Protein AF-A0A357IVS3-F1 (afdb_monomer_lite)

Structure (mmCIF, N/CA/C/O backbone):
data_AF-A0A357IVS3-F1
#
_entry.id   AF-A0A357IVS3-F1
#
loop_
_atom_site.group_PDB
_atom_site.id
_atom_site.type_symbol
_atom_site.label_atom_id
_atom_site.label_alt_id
_atom_site.label_comp_id
_atom_site.label_asym_id
_atom_site.label_entity_id
_atom_site.label_seq_id
_atom_site.pdbx_PDB_ins_code
_atom_site.Cartn_x
_atom_site.Cartn_y
_atom_site.Cartn_z
_atom_site.occupancy
_atom_site.B_iso_or_equiv
_atom_site.auth_seq_id
_atom_site.auth_comp_id
_atom_site.auth_asym_id
_atom_site.auth_atom_id
_atom_site.pdbx_PDB_model_num
ATOM 1 N N . MET A 1 1 ? -6.638 -15.278 7.863 1.00 89.88 1 MET A N 1
ATOM 2 C CA . MET A 1 1 ? -6.113 -13.916 7.650 1.00 89.88 1 MET A CA 1
ATOM 3 C C . MET A 1 1 ? -6.975 -12.909 8.399 1.00 89.88 1 MET A C 1
ATOM 5 O O . MET A 1 1 ? -8.193 -13.006 8.285 1.00 89.88 1 MET A O 1
ATOM 9 N N . ARG A 1 2 ? -6.379 -11.971 9.146 1.00 89.75 2 ARG A N 1
ATOM 10 C CA . ARG A 1 2 ? -7.099 -10.833 9.742 1.00 89.75 2 ARG A CA 1
ATOM 11 C C . ARG A 1 2 ? -7.641 -9.939 8.633 1.00 89.75 2 ARG A C 1
ATOM 13 O O . ARG A 1 2 ? -6.937 -9.693 7.650 1.00 89.75 2 ARG A O 1
ATOM 20 N N . SER A 1 3 ? -8.888 -9.494 8.772 1.00 90.12 3 SER A N 1
ATOM 21 C CA . SER A 1 3 ? -9.546 -8.723 7.722 1.00 90.12 3 SER A CA 1
ATOM 22 C C . SER A 1 3 ? -9.206 -7.241 7.865 1.00 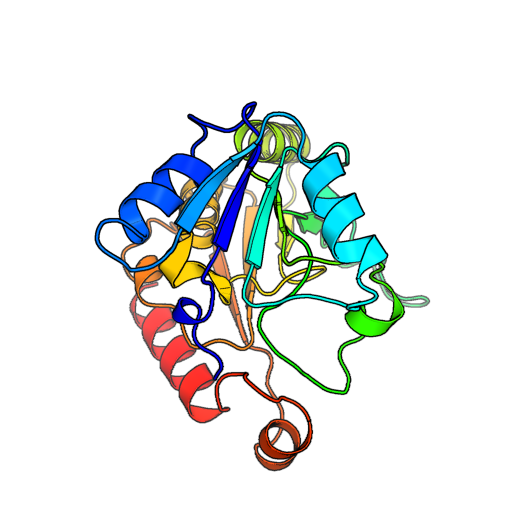90.12 3 SER A C 1
ATOM 24 O O . SER A 1 3 ? -9.177 -6.722 8.979 1.00 90.12 3 SER A O 1
ATOM 26 N N . PRO A 1 4 ? -9.011 -6.503 6.763 1.00 88.69 4 PRO A N 1
ATOM 27 C CA . PRO A 1 4 ? -8.959 -5.041 6.807 1.00 88.69 4 PRO A CA 1
ATOM 28 C C . PRO A 1 4 ? -10.242 -4.417 7.370 1.00 88.69 4 PRO A C 1
ATOM 30 O O . PRO A 1 4 ? -10.199 -3.297 7.869 1.00 88.69 4 PRO A O 1
ATOM 33 N N . ASP A 1 5 ? -11.355 -5.157 7.356 1.00 86.62 5 ASP A N 1
ATOM 34 C CA . ASP A 1 5 ? -12.627 -4.764 7.978 1.00 86.62 5 ASP A CA 1
ATOM 35 C C . ASP A 1 5 ? -12.571 -4.738 9.518 1.00 86.62 5 ASP A C 1
ATOM 37 O O . ASP A 1 5 ? -13.492 -4.239 10.169 1.00 86.62 5 ASP A O 1
ATOM 41 N N . ASP A 1 6 ? -11.499 -5.268 10.117 1.00 90.38 6 ASP A N 1
ATOM 42 C CA . ASP A 1 6 ? -11.254 -5.160 11.556 1.00 90.38 6 ASP A CA 1
ATOM 43 C C . ASP A 1 6 ? -10.836 -3.738 11.962 1.00 90.38 6 ASP A C 1
ATOM 45 O O . ASP A 1 6 ? -10.918 -3.393 13.141 1.00 90.38 6 ASP A O 1
ATOM 49 N N . VAL A 1 7 ? -10.455 -2.885 11.000 1.00 94.31 7 VAL A N 1
ATOM 50 C CA . VAL A 1 7 ? -10.230 -1.455 11.234 1.00 94.31 7 VAL A CA 1
ATOM 51 C C . VAL A 1 7 ? -11.566 -0.772 11.536 1.00 94.31 7 VAL A C 1
ATOM 53 O O . VAL A 1 7 ? -12.456 -0.699 10.693 1.00 94.31 7 VAL A O 1
ATOM 56 N N . ARG A 1 8 ? -11.703 -0.242 12.752 1.00 94.88 8 ARG A N 1
ATOM 57 C CA . ARG A 1 8 ? -12.893 0.458 13.261 1.00 94.88 8 ARG A CA 1
ATOM 58 C C . ARG A 1 8 ? -12.760 1.971 13.213 1.00 94.88 8 ARG A C 1
ATOM 60 O O . ARG A 1 8 ? -13.771 2.661 13.078 1.00 94.88 8 ARG A O 1
ATOM 67 N N . HIS A 1 9 ? -11.533 2.478 13.286 1.00 96.12 9 HIS A N 1
ATOM 68 C CA . HIS A 1 9 ? -11.258 3.907 13.336 1.00 96.12 9 HIS A CA 1
ATOM 69 C C . HIS A 1 9 ? -10.199 4.298 12.306 1.00 96.12 9 HIS A C 1
ATOM 71 O O . HIS A 1 9 ? -9.136 3.687 12.215 1.00 96.12 9 HIS A O 1
ATOM 77 N N . VAL A 1 10 ? -10.478 5.344 11.531 1.00 97.81 10 VAL A N 1
ATOM 78 C CA . VAL A 1 10 ? -9.510 5.965 10.626 1.00 97.81 10 VAL A CA 1
ATOM 79 C C . VAL A 1 10 ? -9.379 7.436 10.981 1.00 97.81 10 VAL A C 1
ATOM 81 O O . VAL A 1 10 ? -10.319 8.210 10.818 1.00 97.81 10 VAL A O 1
ATOM 84 N N . TYR A 1 11 ? -8.193 7.827 11.424 1.00 98.19 11 TYR A N 1
ATOM 85 C CA . TYR A 1 11 ? -7.829 9.213 11.679 1.00 98.19 11 TYR A CA 1
ATOM 86 C C . TYR A 1 11 ? -7.147 9.794 10.444 1.00 98.19 11 TYR A C 1
ATOM 88 O O . TYR A 1 11 ? -6.199 9.207 9.925 1.00 98.19 11 TYR A O 1
ATOM 96 N N . ILE A 1 12 ? -7.592 10.957 9.978 1.00 98.50 12 ILE A N 1
ATOM 97 C CA . ILE A 1 12 ? -7.005 11.662 8.835 1.00 98.50 12 ILE A CA 1
ATOM 98 C C . ILE A 1 12 ? -6.563 13.045 9.296 1.00 98.50 12 ILE A C 1
ATOM 100 O O . ILE A 1 12 ? -7.381 13.843 9.744 1.00 98.50 12 ILE A O 1
ATOM 104 N N . ASP A 1 13 ? -5.274 13.354 9.176 1.00 98.38 13 ASP A N 1
ATOM 105 C CA . ASP A 1 13 ? -4.783 14.705 9.431 1.00 98.38 13 ASP A CA 1
ATOM 106 C C . ASP A 1 13 ? -5.460 15.707 8.486 1.00 98.38 13 ASP A C 1
ATOM 108 O O . ASP A 1 13 ? -5.540 15.484 7.274 1.00 98.38 13 ASP A O 1
ATOM 112 N N . LYS A 1 14 ? -5.919 16.840 9.025 1.00 98.12 14 LYS A N 1
ATOM 113 C CA . LYS A 1 14 ? -6.644 17.860 8.258 1.00 98.12 14 LYS A CA 1
ATOM 114 C C . LYS A 1 14 ? -5.909 18.347 7.012 1.00 98.12 14 LYS A C 1
ATOM 116 O O . LYS A 1 14 ? -6.563 18.735 6.048 1.00 98.12 14 LYS A O 1
ATOM 121 N N . SER A 1 15 ? -4.572 18.336 7.009 1.00 97.81 15 SER A N 1
ATOM 122 C CA . SER A 1 15 ? -3.778 18.776 5.855 1.00 97.81 15 SER A CA 1
ATOM 123 C C . SER A 1 15 ? -3.948 17.865 4.638 1.00 97.81 15 SER A C 1
ATOM 125 O O . SER A 1 15 ? -3.688 18.288 3.516 1.00 97.81 15 SER A O 1
ATOM 127 N N . LEU A 1 16 ? -4.431 16.642 4.854 1.00 97.88 16 LEU A N 1
ATOM 128 C CA . LEU A 1 16 ? -4.655 15.620 3.839 1.00 97.88 16 LEU A CA 1
ATOM 129 C C . LEU A 1 16 ? -6.139 15.378 3.567 1.00 97.88 16 LEU A C 1
ATOM 131 O O . LEU A 1 16 ? -6.470 14.429 2.857 1.00 97.88 16 LEU A O 1
ATOM 135 N N . ASN A 1 17 ? -7.037 16.204 4.122 1.00 95.38 17 ASN A N 1
ATOM 136 C CA . ASN A 1 17 ? -8.477 15.956 4.083 1.00 95.38 17 ASN A CA 1
ATOM 137 C C . ASN A 1 17 ? -8.991 15.690 2.665 1.00 95.38 17 ASN A C 1
ATOM 139 O O . ASN A 1 17 ? -9.799 14.784 2.490 1.00 95.38 17 ASN A O 1
ATOM 143 N N . ASP A 1 18 ? -8.488 16.425 1.677 1.00 95.88 18 ASP A N 1
ATOM 144 C CA . ASP A 1 18 ? -8.913 16.326 0.278 1.00 95.88 18 ASP A CA 1
ATOM 145 C C . ASP A 1 18 ? -7.896 15.577 -0.606 1.00 95.88 18 ASP A C 1
ATOM 147 O O . ASP A 1 18 ? -8.019 15.580 -1.831 1.00 95.88 18 ASP A O 1
ATOM 151 N N . GLY A 1 19 ? -6.886 14.942 -0.002 1.00 96.81 19 GLY A N 1
ATOM 152 C CA . GLY A 1 19 ? -5.834 14.211 -0.710 1.00 96.81 19 GLY A CA 1
ATOM 153 C C . GLY A 1 19 ? -6.326 12.911 -1.352 1.00 96.81 19 GLY A C 1
ATOM 154 O O . GLY A 1 19 ? -7.347 12.340 -0.954 1.00 96.81 19 GLY A O 1
ATOM 155 N N . LEU A 1 20 ? -5.566 12.407 -2.330 1.00 97.31 20 LEU A N 1
ATOM 156 C CA . LEU A 1 20 ? -5.905 11.196 -3.093 1.00 97.31 20 LEU A CA 1
ATOM 157 C C . LEU A 1 20 ? -6.223 9.994 -2.192 1.00 97.31 20 LEU A C 1
ATOM 159 O O . LEU A 1 20 ? -7.256 9.342 -2.363 1.00 97.31 20 LEU A O 1
ATOM 163 N N . LEU A 1 21 ? -5.368 9.733 -1.199 1.00 98.19 21 LEU A N 1
ATOM 164 C CA . LEU A 1 21 ? -5.547 8.607 -0.283 1.00 98.19 21 LEU A CA 1
ATOM 165 C C . LEU A 1 21 ? -6.799 8.767 0.590 1.00 98.19 21 LEU A C 1
ATOM 167 O O . LEU A 1 21 ? -7.577 7.827 0.725 1.00 98.19 21 LEU A O 1
ATOM 171 N N . ALA A 1 22 ? -7.024 9.961 1.144 1.00 98.00 22 ALA A N 1
ATOM 172 C CA . ALA A 1 22 ? -8.181 10.238 1.992 1.00 98.00 22 ALA A CA 1
ATOM 173 C C . ALA A 1 22 ? -9.501 10.062 1.224 1.00 98.00 22 ALA A C 1
ATOM 175 O O . ALA A 1 22 ? -10.452 9.471 1.739 1.00 98.00 22 ALA A O 1
ATOM 176 N N . ASN A 1 23 ? -9.554 10.516 -0.030 1.00 98.00 23 ASN A N 1
ATOM 177 C CA . ASN A 1 23 ? -10.725 10.342 -0.888 1.00 98.00 23 ASN A CA 1
ATOM 178 C C . ASN A 1 23 ? -10.973 8.869 -1.237 1.00 98.00 23 ASN A C 1
ATOM 180 O O . ASN A 1 23 ? -12.112 8.412 -1.139 1.00 98.00 23 ASN A O 1
ATOM 184 N N . SER A 1 24 ? -9.920 8.116 -1.572 1.00 98.00 24 SER A N 1
ATOM 185 C CA . SER A 1 24 ? -10.019 6.674 -1.838 1.00 98.00 24 SER A CA 1
ATOM 186 C C . SER A 1 24 ? -10.548 5.907 -0.621 1.00 98.00 24 SER A C 1
ATOM 188 O O . SER A 1 24 ? -11.478 5.110 -0.749 1.00 98.00 24 SER A O 1
ATOM 190 N N . ILE A 1 25 ? -10.030 6.209 0.575 1.00 97.75 25 ILE A N 1
ATOM 191 C CA . ILE A 1 25 ? -10.493 5.613 1.836 1.00 97.75 25 ILE A CA 1
ATOM 192 C C . ILE A 1 25 ? -11.980 5.904 2.063 1.00 97.75 25 ILE A C 1
ATOM 194 O O . ILE A 1 25 ? -12.758 4.980 2.292 1.00 97.75 25 ILE A O 1
ATOM 198 N N . ARG A 1 26 ? -12.410 7.169 1.950 1.00 97.25 26 ARG A N 1
ATOM 199 C CA . ARG A 1 26 ? -13.827 7.533 2.137 1.00 97.25 26 ARG A CA 1
ATOM 200 C C . ARG A 1 26 ? -14.745 6.841 1.139 1.00 97.25 26 ARG A C 1
ATOM 202 O O . ARG A 1 26 ? -15.840 6.440 1.513 1.00 97.25 26 ARG A O 1
ATOM 209 N N . GLN A 1 27 ? -14.314 6.704 -0.113 1.00 96.75 27 GLN A N 1
ATOM 210 C CA . GLN A 1 27 ? -15.094 6.016 -1.137 1.00 96.75 27 GLN A CA 1
ATOM 211 C C . GLN A 1 27 ? -15.248 4.524 -0.821 1.00 96.75 27 GLN A C 1
ATOM 213 O O . GLN A 1 27 ? -16.340 3.981 -0.961 1.00 96.75 27 GLN A O 1
ATOM 218 N N . ARG A 1 28 ? -14.167 3.863 -0.398 1.00 95.69 28 ARG A N 1
ATOM 219 C CA . ARG A 1 28 ? -14.146 2.418 -0.121 1.00 95.69 28 ARG A CA 1
ATOM 220 C C . ARG A 1 28 ? -14.875 2.045 1.161 1.00 95.69 28 ARG A C 1
ATOM 222 O O . ARG A 1 28 ? -15.503 0.996 1.214 1.00 95.69 28 ARG A O 1
ATOM 229 N N . LEU A 1 29 ? -14.822 2.916 2.162 1.00 95.38 29 LEU A N 1
ATOM 230 C CA . LEU A 1 29 ? -15.508 2.738 3.440 1.00 95.38 29 LEU A CA 1
ATOM 231 C C . LEU A 1 29 ? -16.928 3.325 3.452 1.00 95.38 29 LEU A C 1
ATOM 233 O O . LEU A 1 29 ? -17.595 3.312 4.488 1.00 95.38 29 LEU A O 1
ATOM 237 N N . ALA A 1 30 ? -17.412 3.850 2.321 1.00 91.81 30 ALA A N 1
ATOM 238 C CA . ALA A 1 30 ? -18.738 4.446 2.229 1.00 91.81 30 ALA A CA 1
ATOM 239 C C . ALA A 1 30 ? -19.830 3.420 2.579 1.00 91.81 30 ALA A C 1
ATOM 241 O O . ALA A 1 30 ? -20.018 2.427 1.880 1.00 91.81 30 ALA A O 1
ATOM 242 N N . GLY A 1 31 ? -20.581 3.690 3.650 1.00 81.31 31 GLY A N 1
ATOM 243 C CA . GLY A 1 31 ? -21.672 2.826 4.111 1.00 81.31 31 GLY A CA 1
ATOM 244 C C . GLY A 1 31 ? -21.249 1.675 5.031 1.00 81.31 31 GLY A C 1
ATOM 245 O O . GLY A 1 31 ? -22.096 0.844 5.347 1.00 81.31 31 GLY A O 1
ATOM 246 N N . GLY A 1 32 ? -19.983 1.625 5.457 1.00 86.19 32 GLY A N 1
ATOM 247 C CA . GLY A 1 32 ? -19.516 0.720 6.510 1.00 86.19 32 GLY A CA 1
ATOM 248 C C . GLY A 1 32 ? -19.626 1.318 7.918 1.00 86.19 32 GLY A C 1
ATOM 249 O O . GLY A 1 32 ? -19.887 2.508 8.086 1.00 86.19 32 GLY A O 1
ATOM 250 N N . ASP A 1 33 ? -19.353 0.492 8.930 1.00 90.00 33 ASP A N 1
ATOM 251 C CA . ASP A 1 33 ? -19.364 0.876 10.354 1.00 90.00 33 ASP A CA 1
ATOM 252 C C . ASP A 1 33 ? -18.047 1.534 10.824 1.00 90.00 33 ASP A C 1
ATOM 254 O O . ASP A 1 33 ? -17.804 1.684 12.023 1.00 90.00 33 ASP A O 1
ATOM 258 N N . VAL A 1 34 ? -17.163 1.904 9.893 1.00 95.06 34 VAL A N 1
ATOM 259 C CA . VAL A 1 34 ? -15.852 2.487 10.206 1.00 95.06 34 VAL A CA 1
ATOM 260 C C . VAL A 1 34 ? -15.997 3.980 10.477 1.00 95.06 34 VAL A C 1
ATOM 262 O O . VAL A 1 34 ? -16.509 4.738 9.652 1.00 95.06 34 VAL A O 1
ATOM 265 N N . THR A 1 35 ? -15.506 4.428 11.629 1.00 96.50 35 THR A N 1
ATOM 266 C CA . THR A 1 35 ? -15.496 5.849 11.984 1.00 96.50 35 THR A CA 1
ATOM 267 C C . THR A 1 35 ? -14.312 6.534 11.315 1.00 96.50 35 THR A C 1
ATOM 269 O O . THR A 1 35 ? -13.165 6.203 11.604 1.00 96.50 35 THR A O 1
ATOM 272 N N . ILE A 1 36 ? -14.583 7.510 10.447 1.00 97.19 36 ILE A N 1
ATOM 273 C CA . ILE A 1 36 ? -13.551 8.357 9.840 1.00 97.19 36 ILE A CA 1
ATOM 274 C C . ILE A 1 36 ? -13.559 9.712 10.548 1.00 97.19 36 ILE A C 1
ATOM 276 O O . ILE A 1 36 ? -14.536 10.456 10.460 1.00 97.19 36 ILE A O 1
ATOM 280 N N . GLU A 1 37 ? -12.463 10.039 11.224 1.00 97.62 37 GLU A N 1
ATOM 281 C CA . GLU A 1 37 ? -12.287 11.282 11.970 1.00 97.62 37 GLU A CA 1
ATOM 282 C C . GLU A 1 37 ? -11.189 12.137 11.333 1.00 97.62 37 GLU A C 1
ATOM 284 O O . GLU A 1 37 ? -10.075 11.673 11.094 1.00 97.62 37 GLU A O 1
ATOM 289 N N . VAL A 1 38 ? -11.496 13.407 11.067 1.00 98.12 38 VAL A N 1
ATOM 290 C CA . VAL A 1 38 ? -10.499 14.381 10.613 1.00 98.12 38 VAL A CA 1
ATOM 291 C C . VAL A 1 38 ? -9.941 15.098 11.833 1.00 98.12 38 VAL A C 1
ATOM 293 O O . VAL A 1 38 ? -10.696 15.730 12.569 1.00 98.12 38 VAL A O 1
ATOM 296 N N . VAL A 1 39 ? -8.628 15.019 12.034 1.00 97.88 39 VAL A N 1
ATOM 297 C CA . VAL A 1 39 ? -7.952 15.561 13.218 1.00 97.88 39 VAL A CA 1
ATOM 298 C C . VAL A 1 39 ? -7.117 16.790 12.876 1.00 97.88 39 VAL A C 1
ATOM 300 O O . VAL A 1 39 ? -6.475 16.863 11.829 1.00 97.88 39 VAL A O 1
ATOM 303 N N . ASP A 1 40 ? -7.092 17.765 13.784 1.00 97.00 40 ASP A N 1
ATOM 304 C CA . ASP A 1 40 ? -6.308 18.993 13.615 1.00 97.00 40 ASP A CA 1
ATOM 305 C C . ASP A 1 40 ? -4.794 18.771 13.725 1.00 97.00 40 ASP A C 1
ATOM 307 O O . ASP A 1 40 ? -4.018 19.549 13.163 1.00 97.00 40 ASP A O 1
ATOM 311 N N . ASN A 1 41 ? -4.382 17.756 14.487 1.00 95.56 41 ASN A N 1
ATOM 312 C CA . ASN A 1 41 ? -2.990 17.462 14.786 1.00 95.56 41 ASN A CA 1
ATOM 313 C C . ASN A 1 41 ? -2.802 15.959 15.028 1.00 95.56 41 ASN A C 1
ATOM 315 O O . ASN A 1 41 ? -3.073 15.454 16.119 1.00 95.56 41 ASN A O 1
ATOM 319 N N . TYR A 1 42 ? -2.270 15.248 14.033 1.00 95.69 42 TYR A N 1
ATOM 320 C CA . TYR A 1 42 ? -2.012 13.806 14.132 1.00 95.69 42 TYR A CA 1
ATOM 321 C C . TYR A 1 42 ? -1.132 13.393 15.331 1.00 95.69 42 TYR A C 1
ATOM 323 O O . TYR A 1 42 ? -1.201 12.252 15.788 1.00 95.69 42 TYR A O 1
ATOM 331 N N . ARG A 1 43 ? -0.302 14.301 15.868 1.00 95.31 43 ARG A N 1
ATOM 332 C CA . ARG A 1 43 ? 0.582 14.006 17.009 1.00 95.31 43 ARG A CA 1
ATOM 333 C C . ARG A 1 43 ? -0.192 13.751 18.295 1.00 95.31 43 ARG A C 1
ATOM 335 O O . ARG A 1 43 ? 0.257 12.957 19.108 1.00 95.31 43 ARG A O 1
ATOM 342 N N . GLU A 1 44 ? -1.349 14.384 18.468 1.00 95.19 44 GLU A N 1
ATOM 343 C CA . GLU A 1 44 ? -2.196 14.162 19.644 1.00 95.19 44 GLU A CA 1
ATOM 344 C C . GLU A 1 44 ? -2.793 12.754 19.643 1.00 95.19 44 GLU A C 1
ATOM 346 O O . GLU A 1 44 ? -2.863 12.117 20.694 1.00 95.19 44 GLU A O 1
ATOM 351 N N . VAL A 1 45 ? -3.132 12.235 18.457 1.00 94.56 45 VAL A N 1
ATOM 352 C CA . VAL A 1 45 ? -3.559 10.842 18.275 1.00 94.56 45 VAL A CA 1
ATOM 353 C C . VAL A 1 45 ? -2.414 9.893 18.636 1.00 94.56 45 VAL A C 1
ATOM 355 O O . VAL A 1 45 ? -2.593 8.997 19.456 1.00 94.56 45 VAL A O 1
ATOM 358 N N . LEU A 1 46 ? -1.209 10.117 18.100 1.00 92.88 46 LEU A N 1
ATOM 359 C CA . LEU A 1 46 ? -0.037 9.295 18.434 1.00 92.88 46 LEU A CA 1
ATOM 360 C C . LEU A 1 46 ? 0.269 9.305 19.939 1.00 92.88 46 LEU A C 1
ATOM 362 O O . LEU A 1 46 ? 0.448 8.243 20.535 1.00 92.88 46 LEU A O 1
ATOM 366 N N . ASP A 1 47 ? 0.269 10.483 20.566 1.00 92.44 47 ASP A N 1
ATOM 367 C CA . ASP A 1 47 ? 0.514 10.642 22.000 1.00 92.44 47 ASP A CA 1
ATOM 368 C C . ASP A 1 47 ? -0.548 9.932 22.852 1.00 92.44 47 ASP A C 1
ATOM 370 O O . ASP A 1 47 ? -0.228 9.413 23.925 1.00 92.44 47 ASP A O 1
ATOM 374 N N . HIS A 1 48 ? -1.808 9.920 22.405 1.00 91.44 48 HIS A N 1
ATOM 375 C CA . HIS A 1 48 ? -2.899 9.221 23.079 1.00 91.44 48 HIS A CA 1
ATOM 376 C C . HIS A 1 48 ? -2.630 7.714 23.150 1.00 91.44 48 HIS A C 1
ATOM 378 O O . HIS A 1 48 ? -2.584 7.162 24.251 1.00 91.44 48 HIS A O 1
ATOM 384 N N . TYR A 1 49 ? -2.381 7.070 22.006 1.00 90.56 49 TYR A N 1
ATOM 385 C CA . TYR A 1 49 ? -2.127 5.627 21.958 1.00 90.56 49 TYR A CA 1
ATOM 386 C C . TYR A 1 49 ? -0.795 5.252 22.616 1.00 90.56 49 TYR A C 1
ATOM 388 O O . TYR A 1 49 ? -0.717 4.271 23.353 1.00 90.56 49 TYR A O 1
ATOM 396 N N . GLN A 1 50 ? 0.244 6.078 22.460 1.00 88.75 50 GLN A N 1
ATOM 397 C CA . GLN A 1 50 ? 1.534 5.827 23.102 1.00 88.75 50 GLN A CA 1
ATOM 398 C C . GLN A 1 50 ? 1.433 5.841 24.639 1.00 88.75 50 GLN A C 1
ATOM 400 O O . GLN A 1 50 ? 2.077 5.032 25.308 1.00 88.75 50 GLN A O 1
ATOM 405 N N . LYS A 1 51 ? 0.602 6.717 25.222 1.00 87.62 51 LYS A N 1
ATOM 406 C CA . LYS A 1 51 ? 0.365 6.765 26.679 1.00 87.62 51 LYS A CA 1
ATOM 407 C C . LYS A 1 51 ? -0.415 5.563 27.212 1.00 87.62 51 LYS A C 1
ATOM 409 O O . LYS A 1 51 ? -0.291 5.263 28.397 1.00 87.62 51 LYS A O 1
ATOM 414 N N . GLN A 1 52 ? -1.198 4.885 26.375 1.00 83.50 52 GLN A N 1
ATOM 415 C CA . GLN A 1 52 ? -1.932 3.679 26.770 1.00 83.50 52 GLN A CA 1
ATOM 416 C C . GLN A 1 52 ? -1.040 2.431 26.848 1.00 83.50 52 GLN A C 1
ATOM 418 O O . GLN A 1 52 ? -1.455 1.416 27.400 1.00 83.50 52 GLN A O 1
ATOM 423 N N . GLY A 1 53 ? 0.205 2.509 26.362 1.00 67.88 53 GLY A N 1
ATOM 424 C CA . GLY A 1 53 ? 1.190 1.433 26.483 1.00 67.88 53 GLY A CA 1
ATOM 425 C C . GLY A 1 53 ? 0.967 0.256 25.530 1.00 67.88 53 GLY A C 1
ATOM 426 O O . GLY A 1 53 ? 1.607 -0.781 25.696 1.00 67.88 53 GLY A O 1
ATOM 427 N N . GLN A 1 54 ? 0.088 0.396 24.536 1.00 64.81 54 GLN A N 1
ATOM 428 C CA . GLN A 1 54 ? -0.057 -0.585 23.464 1.00 64.81 54 GLN A CA 1
ATOM 429 C C . GLN A 1 54 ? 1.093 -0.428 22.459 1.00 64.81 54 GLN A C 1
ATOM 431 O O . GLN A 1 54 ? 1.397 0.677 22.012 1.00 64.81 54 GLN A O 1
ATOM 436 N N . LEU A 1 55 ? 1.753 -1.543 22.126 1.00 67.00 55 LEU A N 1
ATOM 437 C CA . LEU A 1 55 ? 2.912 -1.563 21.221 1.00 67.00 55 LEU A CA 1
ATOM 438 C C . LEU A 1 55 ? 2.525 -1.285 19.761 1.00 67.00 55 LEU A C 1
ATOM 440 O O . LEU A 1 55 ? 3.324 -0.708 19.029 1.00 67.00 55 LEU A O 1
ATOM 444 N N . LEU A 1 56 ? 1.318 -1.683 19.352 1.00 80.25 56 LEU A N 1
ATOM 445 C CA . LEU A 1 56 ? 0.718 -1.373 18.057 1.00 80.25 56 LEU A CA 1
ATOM 446 C C . LEU A 1 56 ? -0.781 -1.702 18.112 1.00 80.25 56 LEU A C 1
ATOM 448 O O . LEU A 1 56 ? -1.141 -2.876 18.186 1.00 80.25 56 LEU A O 1
ATOM 452 N N . GLU A 1 57 ? -1.644 -0.691 18.071 1.00 85.19 57 GLU A N 1
ATOM 453 C CA . GLU A 1 57 ? -3.087 -0.883 17.920 1.00 85.19 57 GLU A CA 1
ATOM 454 C C . GLU A 1 57 ? -3.432 -1.095 16.439 1.00 85.19 57 GLU A C 1
ATOM 456 O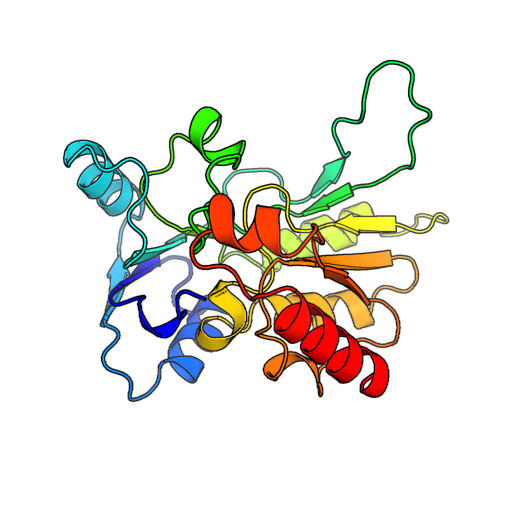 O . GLU A 1 57 ? -2.904 -0.420 15.545 1.00 85.19 57 GLU A O 1
ATOM 461 N N . LYS A 1 58 ? -4.281 -2.093 16.181 1.00 89.88 58 LYS A N 1
ATOM 462 C CA . LYS A 1 58 ? -4.540 -2.629 14.835 1.00 89.88 58 LYS A CA 1
ATOM 463 C C . LYS A 1 58 ? -5.987 -2.482 14.387 1.00 89.88 58 LYS A C 1
ATOM 465 O O . LYS A 1 58 ? -6.280 -2.744 13.224 1.00 89.88 58 LYS A O 1
ATOM 470 N N . ASP A 1 59 ? -6.870 -2.037 15.274 1.00 92.75 59 ASP A N 1
ATOM 471 C CA . ASP A 1 59 ? -8.227 -1.619 14.917 1.00 92.75 59 ASP A CA 1
ATOM 472 C C . ASP A 1 59 ? -8.287 -0.166 14.404 1.00 92.75 59 ASP A C 1
ATOM 474 O O . ASP A 1 59 ? -9.342 0.317 13.992 1.00 92.75 59 ASP A O 1
ATOM 478 N N . SER A 1 60 ? -7.151 0.534 14.417 1.00 94.75 60 SER A N 1
ATOM 479 C CA . SER A 1 60 ? -7.064 1.964 14.155 1.00 94.75 60 SER A CA 1
ATOM 480 C C . SER A 1 60 ? -5.985 2.269 13.116 1.00 94.75 60 SER A C 1
ATOM 482 O O . SER A 1 60 ? -4.863 1.764 13.184 1.00 94.75 60 SER A O 1
ATOM 484 N N . LEU A 1 61 ? -6.324 3.116 12.143 1.00 97.12 61 LEU A N 1
ATOM 485 C CA . LEU A 1 61 ? -5.441 3.553 11.064 1.00 97.12 61 LEU A CA 1
ATOM 486 C C . LEU A 1 61 ? -5.254 5.070 11.114 1.00 97.12 61 LEU A C 1
ATOM 488 O O . LEU A 1 61 ? -6.227 5.818 11.139 1.00 97.12 61 LEU A O 1
ATOM 492 N N . LEU A 1 62 ? -4.007 5.532 11.073 1.00 97.62 62 LEU A N 1
ATOM 493 C CA . LEU A 1 62 ? -3.674 6.952 11.002 1.00 97.62 62 LEU A CA 1
ATOM 494 C C . LEU A 1 62 ? -3.150 7.335 9.613 1.00 97.62 62 LEU A C 1
ATOM 496 O O . LEU A 1 62 ? -2.225 6.720 9.086 1.00 97.62 62 LEU A O 1
ATOM 500 N N . ILE A 1 63 ? -3.696 8.406 9.046 1.00 98.38 63 ILE A N 1
ATOM 501 C CA . ILE A 1 63 ? -3.247 9.010 7.793 1.00 98.38 63 ILE A CA 1
ATOM 502 C C . ILE A 1 63 ? -2.673 10.392 8.095 1.00 98.38 63 ILE A C 1
ATOM 504 O O . ILE A 1 63 ? -3.408 11.298 8.484 1.00 98.38 63 ILE A O 1
ATOM 508 N N . TYR A 1 64 ? -1.364 10.575 7.917 1.00 97.81 64 TYR A N 1
ATOM 509 C CA . TYR A 1 64 ? -0.697 11.858 8.182 1.00 97.81 64 TYR A CA 1
ATOM 510 C C . TYR A 1 64 ? 0.437 12.136 7.176 1.00 97.81 64 TYR A C 1
ATOM 512 O O . TYR A 1 64 ? 0.890 11.208 6.499 1.00 97.81 64 TYR A O 1
ATOM 520 N N . PRO A 1 65 ? 0.888 13.396 7.010 1.00 97.69 65 PRO A N 1
ATOM 521 C CA . PRO A 1 65 ? 1.926 13.723 6.035 1.00 97.69 65 PRO A CA 1
ATOM 522 C C . PRO A 1 65 ? 3.302 13.224 6.491 1.00 97.69 65 PRO A C 1
ATOM 524 O O . PRO A 1 65 ? 3.764 13.549 7.587 1.00 97.69 65 PRO A O 1
ATOM 527 N N . PHE A 1 66 ? 3.998 12.467 5.643 1.00 96.25 66 PHE A N 1
ATOM 528 C CA . PHE A 1 66 ? 5.343 11.999 5.949 1.00 96.25 66 PHE A CA 1
ATOM 529 C C . PHE A 1 66 ? 6.348 13.156 5.909 1.00 96.25 66 PHE A C 1
ATOM 531 O O . PHE A 1 66 ? 6.509 13.784 4.862 1.00 96.25 66 PHE A O 1
ATOM 538 N N . PRO A 1 67 ? 7.084 13.420 7.003 1.00 91.75 67 PRO A N 1
ATOM 539 C CA . PRO A 1 67 ? 8.103 14.469 7.025 1.00 91.75 67 PRO A CA 1
ATOM 540 C C . PRO A 1 67 ? 9.465 14.000 6.482 1.00 91.75 67 PRO A C 1
ATOM 542 O O . PRO A 1 67 ? 10.422 14.774 6.475 1.00 91.75 67 PRO A O 1
ATOM 545 N N . GLY A 1 68 ? 9.595 12.714 6.139 1.00 92.75 68 GLY A N 1
ATOM 546 C CA . GLY A 1 68 ? 10.858 12.077 5.783 1.00 92.75 68 GLY A CA 1
ATOM 547 C C . GLY A 1 68 ? 11.125 12.022 4.281 1.00 92.75 68 GLY A C 1
ATOM 548 O O . GLY A 1 68 ? 10.553 12.759 3.485 1.00 92.75 68 GLY A O 1
ATOM 549 N N . ARG A 1 69 ? 12.042 11.129 3.902 1.00 93.81 69 ARG A N 1
ATOM 550 C CA . ARG A 1 69 ? 12.372 10.832 2.504 1.00 93.81 69 ARG A CA 1
ATOM 551 C C . ARG A 1 69 ? 11.601 9.601 2.055 1.00 93.81 69 ARG A C 1
ATOM 553 O O . ARG A 1 69 ? 11.791 8.545 2.656 1.00 93.81 69 ARG A O 1
ATOM 560 N N . PHE A 1 70 ? 10.806 9.717 0.999 1.00 96.62 70 PHE A N 1
ATOM 561 C CA . PHE A 1 70 ? 10.012 8.595 0.509 1.00 96.62 70 PHE A CA 1
ATOM 562 C C . PHE A 1 70 ? 10.859 7.517 -0.156 1.00 96.62 70 PHE A C 1
ATOM 564 O O . PHE A 1 70 ? 10.560 6.341 0.020 1.00 96.62 70 PHE A O 1
ATOM 571 N N . VAL A 1 71 ? 11.900 7.899 -0.904 1.00 95.50 71 VAL A N 1
ATOM 572 C CA . VAL A 1 71 ? 12.695 6.971 -1.714 1.00 95.50 71 VAL A CA 1
ATOM 573 C C . VAL A 1 71 ? 14.132 6.887 -1.205 1.00 95.50 71 VAL A C 1
ATOM 575 O O . VAL A 1 71 ? 14.950 7.799 -1.378 1.00 95.50 71 VAL A O 1
ATOM 578 N N . SER A 1 72 ? 14.492 5.743 -0.633 1.00 93.69 72 SER A N 1
ATOM 579 C CA . SER A 1 72 ? 15.859 5.425 -0.203 1.00 93.69 72 SER A CA 1
ATOM 580 C C . SER A 1 72 ? 16.457 4.280 -1.014 1.00 93.69 72 SER A C 1
ATOM 582 O O . SER A 1 72 ? 15.758 3.478 -1.627 1.00 93.69 72 SER A O 1
ATOM 584 N N . SER A 1 73 ? 17.788 4.218 -1.056 1.00 92.62 73 SER A N 1
ATOM 585 C CA . SER A 1 73 ? 18.468 2.998 -1.492 1.00 92.62 73 SER A CA 1
ATOM 586 C C . SER A 1 73 ? 18.267 1.917 -0.432 1.00 92.62 73 SER A C 1
ATOM 588 O O . SER A 1 73 ? 18.303 2.227 0.758 1.00 92.62 73 SER A O 1
ATOM 590 N N . CYS A 1 74 ? 18.116 0.664 -0.858 1.00 90.75 74 CYS A N 1
ATOM 591 C CA . CYS A 1 74 ? 18.149 -0.484 0.044 1.00 90.75 74 CYS A CA 1
ATOM 592 C C . CYS A 1 74 ? 19.453 -0.471 0.864 1.00 90.75 74 CYS A C 1
ATOM 594 O O . CYS A 1 74 ? 20.514 -0.216 0.279 1.00 90.75 74 CYS A O 1
ATOM 596 N N . PRO A 1 75 ? 19.411 -0.764 2.180 1.00 86.44 75 PRO A N 1
ATOM 597 C CA . PRO A 1 75 ? 20.604 -0.765 3.030 1.00 86.44 75 PRO A CA 1
ATOM 598 C C . PRO A 1 75 ? 21.664 -1.786 2.587 1.00 86.44 75 PRO A C 1
ATOM 600 O O . PRO A 1 75 ? 22.833 -1.651 2.942 1.00 86.44 75 PRO A O 1
ATOM 603 N N . GLY A 1 76 ? 21.279 -2.775 1.774 1.00 85.94 76 GLY A N 1
ATOM 604 C CA . GLY A 1 76 ? 22.166 -3.840 1.325 1.00 85.94 76 GLY A CA 1
ATOM 605 C C . GLY A 1 76 ? 22.563 -4.775 2.466 1.00 85.94 76 GLY A C 1
ATOM 606 O O . GLY A 1 76 ? 22.036 -4.718 3.576 1.00 85.94 76 GLY A O 1
ATOM 607 N N . SER A 1 77 ? 23.488 -5.681 2.181 1.00 87.69 77 SER A N 1
ATOM 608 C CA . SER A 1 77 ? 24.094 -6.546 3.192 1.00 87.69 77 SER A CA 1
ATOM 609 C C . SER A 1 77 ? 25.594 -6.569 2.975 1.00 87.69 77 SER A C 1
ATOM 611 O O . SER A 1 77 ? 26.060 -6.493 1.834 1.00 87.69 77 SER A O 1
ATOM 613 N N . ASP A 1 78 ? 26.343 -6.644 4.070 1.00 89.06 78 ASP A N 1
ATOM 614 C CA . ASP A 1 78 ? 27.797 -6.635 4.002 1.00 89.06 78 ASP A CA 1
ATOM 615 C C . ASP A 1 78 ? 28.318 -7.823 3.173 1.00 89.06 78 ASP A C 1
ATOM 617 O O . ASP A 1 78 ? 27.751 -8.917 3.196 1.00 89.06 78 ASP A O 1
ATOM 621 N N . GLY A 1 79 ? 29.360 -7.584 2.377 1.00 90.69 79 GLY A N 1
ATOM 622 C CA . GLY A 1 79 ? 29.913 -8.566 1.438 1.00 90.69 79 GLY A CA 1
ATOM 623 C C . GLY A 1 79 ? 29.080 -8.846 0.175 1.00 90.69 79 GLY A C 1
ATOM 624 O O . GLY A 1 79 ? 29.505 -9.662 -0.643 1.00 90.69 79 GLY A O 1
ATOM 625 N N . MET A 1 80 ? 27.936 -8.179 -0.032 1.00 89.25 80 MET A N 1
ATOM 626 C CA . MET A 1 80 ? 27.090 -8.375 -1.219 1.00 89.25 80 MET A CA 1
ATOM 627 C C . MET A 1 80 ? 27.333 -7.316 -2.304 1.00 89.25 80 MET A C 1
ATOM 629 O O . MET A 1 80 ? 27.533 -6.133 -2.027 1.00 89.25 80 MET A O 1
ATOM 633 N N . VAL A 1 81 ? 27.239 -7.727 -3.573 1.00 89.31 81 VAL A N 1
ATOM 634 C CA . VAL A 1 81 ? 27.218 -6.789 -4.708 1.00 89.31 81 VAL A CA 1
ATOM 635 C C . VAL A 1 81 ? 25.874 -6.060 -4.728 1.00 89.31 81 VAL A C 1
ATOM 637 O O . VAL A 1 81 ? 24.816 -6.687 -4.753 1.00 89.31 81 VAL A O 1
ATOM 640 N N . CYS A 1 82 ? 25.912 -4.726 -4.738 1.00 88.38 82 CYS A N 1
ATOM 641 C CA . CYS A 1 82 ? 24.706 -3.903 -4.744 1.00 88.38 82 CYS A CA 1
ATOM 642 C C . CYS A 1 82 ? 23.862 -4.148 -6.006 1.00 88.38 82 CYS A C 1
ATOM 644 O O . CYS A 1 82 ? 24.310 -3.913 -7.129 1.00 88.38 82 CYS A O 1
ATOM 646 N N . CYS A 1 83 ? 22.607 -4.554 -5.809 1.00 89.06 83 CYS A N 1
ATOM 647 C CA . CYS A 1 83 ? 21.628 -4.785 -6.872 1.00 89.06 83 CYS A CA 1
ATOM 648 C C . CYS A 1 83 ? 20.879 -3.514 -7.321 1.00 89.06 83 CYS A C 1
ATOM 650 O O . CYS A 1 83 ? 19.944 -3.615 -8.111 1.00 89.06 83 CYS A O 1
ATOM 652 N N . GLN A 1 84 ? 21.273 -2.335 -6.816 1.00 89.06 84 GLN A N 1
ATOM 653 C CA . GLN A 1 84 ? 20.633 -1.034 -7.078 1.00 89.06 84 GLN A CA 1
ATOM 654 C C . GLN A 1 84 ? 19.119 -1.026 -6.816 1.00 89.06 84 GLN A C 1
ATOM 656 O O . GLN A 1 84 ? 18.340 -0.421 -7.551 1.00 89.06 84 GLN A O 1
ATOM 661 N N . TYR A 1 85 ? 18.710 -1.701 -5.746 1.00 94.75 85 TYR A N 1
ATOM 662 C CA . TYR A 1 85 ? 17.329 -1.710 -5.291 1.00 94.75 85 TYR A CA 1
ATOM 663 C C . TYR A 1 85 ? 17.015 -0.457 -4.476 1.00 94.75 85 TYR A C 1
ATOM 665 O O . TYR A 1 85 ? 17.812 -0.037 -3.630 1.00 94.75 85 TYR A O 1
ATOM 673 N N . PHE A 1 86 ? 15.842 0.111 -4.709 1.00 96.06 86 PHE A N 1
ATOM 674 C CA . PHE A 1 86 ? 15.306 1.238 -3.959 1.00 96.06 86 PHE A CA 1
ATOM 675 C C . PHE A 1 86 ? 14.050 0.803 -3.219 1.00 96.06 86 PHE A C 1
ATOM 677 O O . PHE A 1 86 ? 13.411 -0.179 -3.584 1.00 96.06 86 PHE A O 1
ATOM 684 N N . VAL A 1 87 ? 13.702 1.542 -2.180 1.00 95.81 87 VAL A N 1
ATOM 685 C CA . VAL A 1 87 ? 12.533 1.292 -1.341 1.00 95.81 87 VAL A CA 1
ATOM 686 C C . VAL A 1 87 ? 11.702 2.561 -1.266 1.00 95.81 87 VAL A C 1
ATOM 688 O O . VAL A 1 87 ? 12.263 3.657 -1.196 1.00 95.81 87 VAL A O 1
ATOM 691 N N . ILE A 1 88 ? 10.382 2.403 -1.333 1.00 96.06 88 ILE A N 1
ATOM 692 C CA . ILE A 1 88 ? 9.417 3.481 -1.152 1.00 96.06 88 ILE A CA 1
ATOM 693 C C . ILE A 1 88 ? 8.693 3.295 0.180 1.00 96.06 88 ILE A C 1
ATOM 695 O O . ILE A 1 88 ? 8.115 2.241 0.450 1.00 96.06 88 ILE A O 1
ATOM 699 N N . ASN A 1 89 ? 8.745 4.321 1.023 1.00 93.56 89 ASN A N 1
ATOM 700 C CA . ASN A 1 89 ? 8.125 4.304 2.339 1.00 93.56 89 ASN A CA 1
ATOM 701 C C . ASN A 1 89 ? 6.788 5.052 2.316 1.00 93.56 89 ASN A C 1
ATOM 703 O O . ASN A 1 89 ? 6.767 6.271 2.443 1.00 93.56 89 ASN A O 1
ATOM 707 N N . PHE A 1 90 ? 5.679 4.330 2.159 1.00 95.38 90 PHE A N 1
ATOM 708 C CA . PHE A 1 90 ? 4.323 4.901 2.152 1.00 95.38 90 PHE A CA 1
ATOM 709 C C . PHE A 1 90 ? 3.534 4.609 3.433 1.00 95.38 90 PHE A C 1
ATOM 711 O O . PHE A 1 90 ? 2.369 4.987 3.535 1.00 95.38 90 PHE A O 1
ATOM 718 N N . GLY A 1 91 ? 4.125 3.916 4.404 1.00 95.25 91 GLY A N 1
ATOM 719 C CA . GLY A 1 91 ? 3.402 3.513 5.595 1.00 95.25 91 GLY A CA 1
ATOM 720 C C . GLY A 1 91 ? 4.237 2.695 6.559 1.00 95.25 91 GLY A C 1
ATOM 721 O O . GLY A 1 91 ? 5.327 2.225 6.242 1.00 95.25 91 GLY A O 1
ATOM 722 N N . VAL A 1 92 ? 3.695 2.541 7.756 1.00 93.88 92 VAL A N 1
ATOM 723 C CA . VAL A 1 92 ? 4.347 1.940 8.907 1.00 93.88 92 VAL A CA 1
ATOM 724 C C . VAL A 1 92 ? 3.346 1.065 9.652 1.00 93.88 92 VAL A C 1
ATOM 726 O O . VAL A 1 92 ? 2.206 1.462 9.878 1.00 93.88 92 VAL A O 1
ATOM 729 N N . GLY A 1 93 ? 3.799 -0.106 10.088 1.00 92.12 93 GLY A N 1
ATOM 730 C CA . GLY A 1 93 ? 2.961 -1.070 10.789 1.00 92.12 93 GLY A CA 1
ATOM 731 C C . GLY A 1 93 ? 2.224 -1.987 9.819 1.00 92.12 93 GLY A C 1
ATOM 732 O O . GLY A 1 93 ? 2.163 -1.753 8.612 1.00 92.12 93 GLY A O 1
ATOM 733 N N . CYS A 1 94 ? 1.703 -3.088 10.343 1.00 91.31 94 CYS A N 1
ATOM 734 C CA . CYS A 1 94 ? 1.034 -4.109 9.551 1.00 91.31 94 CYS A CA 1
ATOM 735 C C . CYS A 1 94 ? -0.149 -4.680 10.327 1.00 91.31 94 CYS A C 1
ATOM 737 O O . CYS A 1 94 ? -0.110 -4.760 11.554 1.00 91.31 94 CYS A O 1
ATOM 739 N N . LEU A 1 95 ? -1.160 -5.127 9.588 1.00 93.00 95 LEU A N 1
ATOM 740 C CA . LEU A 1 95 ? -2.339 -5.793 10.127 1.00 93.00 95 LEU A CA 1
ATOM 741 C C . LEU A 1 95 ? -1.994 -7.167 10.742 1.00 93.00 95 LEU A C 1
ATOM 743 O O . LEU A 1 95 ? -2.607 -7.576 11.723 1.00 93.00 95 LEU A O 1
ATOM 747 N N . TYR A 1 96 ? -0.973 -7.856 10.225 1.00 94.25 96 TYR A N 1
ATOM 748 C CA . TYR A 1 96 ? -0.641 -9.247 10.575 1.00 94.25 96 TYR A CA 1
ATOM 749 C C . TYR A 1 96 ? 0.285 -9.391 11.789 1.00 94.25 96 TYR A C 1
ATOM 751 O O . TYR A 1 96 ? 1.042 -8.469 12.106 1.00 94.25 96 TYR A O 1
ATOM 759 N N . ASP A 1 97 ? 0.244 -10.546 12.461 1.00 93.06 97 ASP A N 1
ATOM 760 C CA . ASP A 1 97 ? 0.928 -10.821 13.738 1.00 93.06 97 ASP A CA 1
ATOM 761 C C . ASP A 1 97 ? 2.013 -11.904 13.620 1.00 93.06 97 ASP A C 1
ATOM 763 O O . ASP A 1 97 ? 2.146 -12.783 14.461 1.00 93.06 97 ASP A O 1
ATOM 767 N N . CYS A 1 98 ? 2.854 -11.833 12.584 1.00 95.19 98 CYS A N 1
ATOM 768 C CA . CYS A 1 98 ? 3.957 -12.789 12.443 1.00 95.19 98 CYS A CA 1
ATOM 769 C C . CYS A 1 98 ? 4.921 -12.711 13.644 1.00 95.19 98 CYS A C 1
ATOM 771 O O . CYS A 1 98 ? 5.479 -11.647 13.917 1.00 95.19 98 CYS A O 1
ATOM 773 N N . HIS A 1 99 ? 5.194 -13.835 14.312 1.00 94.81 99 HIS A N 1
ATOM 774 C CA . HIS A 1 99 ? 6.009 -13.866 15.541 1.00 94.81 99 HIS A CA 1
ATOM 775 C C . HIS A 1 99 ? 7.461 -13.454 15.298 1.00 94.81 99 HIS A C 1
ATOM 777 O O . HIS A 1 99 ? 8.124 -12.904 16.171 1.00 94.81 99 HIS A O 1
ATOM 783 N N . TYR A 1 100 ? 7.969 -13.714 14.094 1.00 94.44 100 TYR A N 1
ATOM 784 C CA . TYR A 1 100 ? 9.333 -13.373 13.690 1.00 94.44 100 TYR A CA 1
ATOM 785 C C . TYR A 1 100 ? 9.448 -11.964 13.084 1.00 94.44 100 TYR A C 1
ATOM 787 O O . TYR A 1 100 ? 10.490 -11.614 12.522 1.00 94.44 100 TYR A O 1
ATOM 795 N N . CYS A 1 101 ? 8.381 -11.159 13.129 1.00 92.81 101 CYS A N 1
ATOM 796 C CA . CYS A 1 101 ? 8.349 -9.857 12.479 1.00 92.81 101 CYS A CA 1
ATOM 797 C C . CYS A 1 101 ? 9.412 -8.923 13.066 1.00 92.81 101 CYS A C 1
ATOM 799 O O . CYS A 1 101 ? 9.278 -8.426 14.183 1.00 92.81 101 CYS A O 1
ATOM 801 N N . TYR A 1 102 ? 10.452 -8.621 12.282 1.00 90.12 102 TYR A N 1
ATOM 802 C CA . TY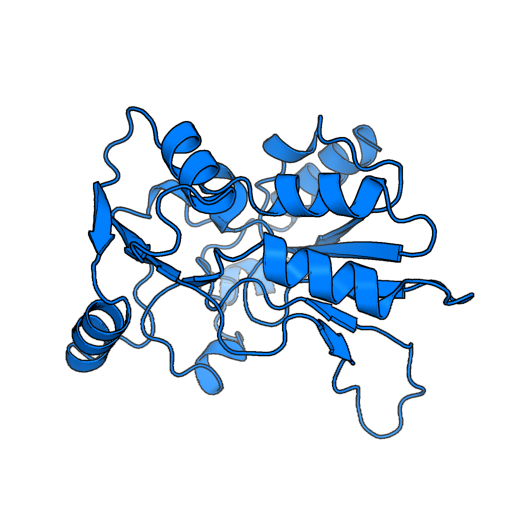R A 1 102 ? 11.524 -7.741 12.747 1.00 90.12 102 TYR A CA 1
ATOM 803 C C . TYR A 1 102 ? 10.999 -6.352 13.125 1.00 90.12 102 TYR A C 1
ATOM 805 O O . TYR A 1 102 ? 11.521 -5.746 14.056 1.00 90.12 102 TYR A O 1
ATOM 813 N N . LEU A 1 103 ? 9.939 -5.865 12.466 1.00 88.31 103 LEU A N 1
ATOM 814 C CA . LEU A 1 103 ? 9.362 -4.550 12.746 1.00 88.31 103 LEU A CA 1
ATOM 815 C C . LEU A 1 103 ? 8.951 -4.394 14.210 1.00 88.31 103 LEU A C 1
ATOM 817 O O . LEU A 1 103 ? 9.118 -3.306 14.743 1.00 88.31 103 LEU A O 1
ATOM 821 N N . GLN A 1 104 ? 8.526 -5.460 14.893 1.00 82.50 104 GLN A N 1
ATOM 822 C CA . GLN A 1 104 ? 8.158 -5.395 16.313 1.00 82.50 104 GLN A CA 1
ATOM 823 C C . GLN A 1 104 ? 9.321 -4.941 17.216 1.00 82.50 104 GLN A C 1
ATOM 825 O O . GLN A 1 104 ? 9.089 -4.322 18.248 1.00 82.50 104 GLN A O 1
ATOM 830 N N . ASN A 1 105 ? 10.572 -5.191 16.811 1.00 80.88 105 ASN A N 1
ATOM 831 C CA . ASN A 1 105 ? 11.762 -4.799 17.574 1.00 80.88 105 ASN A CA 1
ATOM 832 C C . ASN A 1 105 ? 12.345 -3.439 17.159 1.00 80.88 105 ASN A C 1
ATOM 834 O O . ASN A 1 105 ? 13.127 -2.857 17.909 1.00 80.88 105 ASN A O 1
ATOM 838 N N . PHE A 1 106 ? 12.014 -2.944 15.963 1.00 80.06 106 PHE A N 1
ATOM 839 C CA . PHE A 1 106 ? 12.581 -1.705 15.411 1.00 80.06 106 PHE A CA 1
ATOM 840 C C . PHE A 1 106 ? 11.579 -0.549 15.352 1.00 80.06 106 PHE A C 1
ATOM 842 O O . PHE A 1 106 ? 11.987 0.608 15.250 1.00 80.06 106 PHE A O 1
ATOM 849 N N . MET A 1 107 ? 10.281 -0.842 15.419 1.00 78.62 107 MET A N 1
ATOM 850 C CA . MET A 1 107 ? 9.219 0.149 15.340 1.00 78.62 107 MET A CA 1
ATOM 851 C C . MET A 1 107 ? 8.747 0.541 16.734 1.00 78.62 107 MET A C 1
ATOM 853 O O . MET A 1 107 ? 8.250 -0.281 17.493 1.00 78.62 107 MET A O 1
ATOM 857 N N . ASN A 1 108 ? 8.844 1.832 17.037 1.00 78.31 108 ASN A N 1
ATOM 858 C CA . ASN A 1 108 ? 8.191 2.442 18.191 1.00 78.31 108 ASN A CA 1
ATOM 859 C C . ASN A 1 108 ? 7.055 3.343 17.690 1.00 78.31 108 ASN A C 1
ATOM 861 O O . ASN A 1 108 ? 7.134 4.568 17.790 1.00 78.31 108 ASN A O 1
ATOM 865 N N . HIS A 1 109 ? 6.070 2.737 17.025 1.00 86.19 109 HIS A N 1
ATOM 866 C CA . HIS A 1 109 ? 4.940 3.443 16.431 1.00 86.19 109 HIS A CA 1
ATOM 867 C C . HIS A 1 109 ? 3.633 2.794 16.915 1.00 86.19 109 HIS A C 1
ATOM 869 O O . HIS A 1 109 ? 3.427 1.619 16.630 1.00 86.19 109 HIS A O 1
ATOM 875 N N . PRO A 1 110 ? 2.755 3.525 17.628 1.00 89.75 110 PRO A N 1
ATOM 876 C CA . PRO A 1 110 ? 1.638 2.922 18.359 1.00 89.75 110 PRO A CA 1
ATOM 877 C C . PRO A 1 110 ? 0.430 2.565 17.480 1.00 89.75 110 PRO A C 1
ATOM 879 O O . PRO A 1 110 ? -0.463 1.867 17.941 1.00 89.75 110 PRO A O 1
ATOM 882 N N . LEU A 1 111 ? 0.389 3.038 16.232 1.00 92.38 111 LEU A N 1
ATOM 883 C CA . LEU A 1 111 ? -0.698 2.803 15.273 1.00 92.38 111 LEU A CA 1
ATOM 884 C C . LEU A 1 111 ? -0.187 2.278 13.936 1.00 92.38 111 LEU A C 1
ATOM 886 O O . LEU A 1 111 ? 0.938 2.591 13.538 1.00 92.38 111 LEU A O 1
ATOM 890 N N . MET A 1 112 ? -1.040 1.560 13.206 1.00 94.25 112 MET A N 1
ATOM 891 C CA . MET A 1 112 ? -0.850 1.422 11.764 1.00 94.25 112 MET A CA 1
ATOM 892 C C . MET A 1 112 ? -0.994 2.796 11.108 1.00 94.25 112 MET A C 1
ATOM 894 O O . MET A 1 112 ? -1.936 3.538 11.391 1.00 94.25 112 MET A O 1
ATOM 898 N N . THR A 1 113 ? -0.070 3.125 10.214 1.00 95.88 113 THR A N 1
ATOM 899 C CA . THR A 1 113 ? -0.009 4.430 9.561 1.00 95.88 113 THR A CA 1
ATOM 900 C C . THR A 1 113 ? 0.196 4.274 8.069 1.00 95.88 113 THR A C 1
ATOM 902 O O . THR A 1 113 ? 1.075 3.528 7.644 1.00 95.88 113 THR A O 1
ATOM 905 N N . LEU A 1 114 ? -0.520 5.067 7.275 1.00 97.75 114 LEU A N 1
ATOM 906 C CA . LEU A 1 114 ? -0.160 5.333 5.883 1.00 97.75 114 LEU A CA 1
ATOM 907 C C . LEU A 1 114 ? 0.110 6.824 5.696 1.00 97.75 114 LEU A C 1
ATOM 909 O O . LEU A 1 114 ? -0.523 7.680 6.314 1.00 97.75 114 LEU A O 1
ATOM 913 N N . PHE A 1 115 ? 1.055 7.146 4.827 1.00 97.94 115 PHE A N 1
ATOM 914 C CA . PHE A 1 115 ? 1.410 8.523 4.528 1.00 97.94 115 PHE A CA 1
ATOM 915 C C . PHE A 1 115 ? 0.577 9.041 3.364 1.00 97.94 115 PHE A C 1
ATOM 917 O O . PHE A 1 115 ? 0.648 8.507 2.260 1.00 97.94 115 PHE A O 1
ATOM 924 N N . GLY A 1 116 ? -0.239 10.067 3.612 1.00 97.81 116 GLY A N 1
ATOM 925 C CA . GLY A 1 116 ? -1.233 10.509 2.629 1.00 97.81 116 GLY A CA 1
ATOM 926 C C . GLY A 1 116 ? -0.781 11.611 1.672 1.00 97.81 116 GLY A C 1
ATOM 927 O O . GLY A 1 116 ? -1.528 11.909 0.746 1.00 97.81 116 GLY A O 1
ATOM 928 N N . ASN A 1 117 ? 0.414 12.192 1.839 1.00 97.75 117 ASN A N 1
ATOM 929 C CA . ASN A 1 117 ? 1.003 13.142 0.882 1.00 97.75 117 ASN A CA 1
ATOM 930 C C . ASN A 1 117 ? 1.632 12.407 -0.318 1.00 97.75 117 ASN A C 1
ATOM 932 O O . ASN A 1 117 ? 2.841 12.463 -0.555 1.00 97.75 117 ASN A O 1
ATOM 936 N N . LEU A 1 118 ? 0.790 11.685 -1.063 1.00 98.06 118 LEU A N 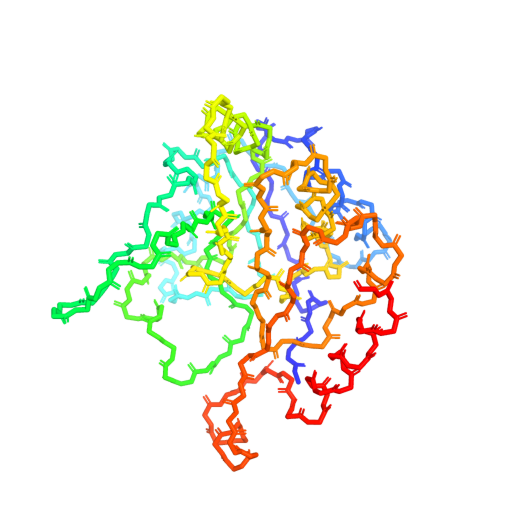1
ATOM 937 C CA . LEU A 1 118 ? 1.202 10.851 -2.194 1.00 98.06 118 LEU A CA 1
ATOM 938 C C . LEU A 1 118 ? 1.806 11.679 -3.333 1.00 98.06 118 LEU A C 1
ATOM 940 O O . LEU A 1 118 ? 2.718 11.224 -4.013 1.00 98.06 118 LEU A O 1
ATOM 944 N N . GLU A 1 119 ? 1.347 12.910 -3.524 1.00 97.25 119 GLU A N 1
ATOM 945 C CA . GLU A 1 119 ? 1.857 13.824 -4.542 1.00 97.25 119 GLU A CA 1
ATOM 946 C C . GLU A 1 119 ? 3.322 14.200 -4.281 1.00 97.25 119 GLU A C 1
ATOM 948 O O . GLU A 1 119 ? 4.121 14.254 -5.218 1.00 97.25 119 GLU A O 1
ATOM 953 N N . ASP A 1 120 ? 3.704 14.390 -3.013 1.00 97.88 120 ASP A N 1
ATOM 954 C CA . ASP A 1 120 ? 5.098 14.637 -2.628 1.00 97.88 120 ASP A CA 1
ATOM 955 C C . ASP A 1 120 ? 5.967 13.407 -2.911 1.00 97.88 120 ASP A C 1
ATOM 957 O O . ASP A 1 120 ? 7.072 13.521 -3.452 1.00 97.88 120 ASP A O 1
ATOM 961 N N . MET A 1 121 ? 5.444 12.223 -2.580 1.00 98.06 121 MET A N 1
ATOM 962 C CA . MET A 1 121 ? 6.087 10.939 -2.840 1.00 98.06 121 MET A CA 1
ATOM 963 C C . MET A 1 121 ? 6.325 10.724 -4.337 1.00 98.06 121 MET A C 1
ATOM 965 O O . MET A 1 121 ? 7.448 10.422 -4.747 1.00 98.06 121 MET A O 1
ATOM 969 N N . PHE A 1 122 ? 5.300 10.925 -5.163 1.00 98.06 122 PHE A N 1
ATOM 970 C CA . PHE A 1 122 ? 5.393 10.814 -6.615 1.00 98.06 122 PHE A CA 1
ATOM 971 C C . PHE A 1 122 ? 6.364 11.837 -7.200 1.00 98.06 122 PHE A C 1
ATOM 973 O O . PHE A 1 122 ? 7.243 11.474 -7.980 1.00 98.06 122 PHE A O 1
ATOM 980 N N . ALA A 1 123 ? 6.320 13.088 -6.738 1.00 97.56 123 ALA A N 1
ATOM 981 C CA . ALA A 1 123 ? 7.280 14.104 -7.155 1.00 97.56 123 ALA A CA 1
ATOM 982 C C . ALA A 1 123 ? 8.733 13.739 -6.787 1.00 97.56 123 ALA A C 1
ATOM 984 O O . ALA A 1 123 ? 9.665 14.105 -7.513 1.00 97.56 123 ALA A O 1
ATOM 985 N N . GLU A 1 124 ? 8.959 13.042 -5.668 1.00 97.69 124 GLU A N 1
ATOM 986 C CA . GLU A 1 124 ? 10.276 12.527 -5.290 1.00 97.69 124 GLU A CA 1
ATOM 987 C C . GLU A 1 124 ? 10.727 11.376 -6.204 1.00 97.69 124 GLU A C 1
ATOM 989 O O . GLU A 1 124 ? 11.854 11.418 -6.715 1.00 97.69 124 GLU A O 1
ATOM 994 N N . VAL A 1 125 ? 9.849 10.396 -6.452 1.00 97.38 125 VAL A N 1
ATOM 995 C CA . VAL A 1 125 ? 10.070 9.269 -7.378 1.00 97.38 125 VAL A CA 1
ATOM 996 C C . VAL A 1 125 ? 10.438 9.792 -8.768 1.00 97.38 125 VAL A C 1
ATOM 998 O O . VAL A 1 125 ? 11.519 9.489 -9.283 1.00 97.38 125 VAL A O 1
ATOM 1001 N N . ASP A 1 126 ? 9.611 10.664 -9.337 1.00 96.50 126 ASP A N 1
ATOM 1002 C CA . ASP A 1 126 ? 9.796 11.195 -10.685 1.00 96.50 126 ASP A CA 1
ATOM 1003 C C . ASP A 1 126 ? 11.115 11.965 -10.795 1.00 96.50 126 ASP A C 1
ATOM 1005 O O . ASP A 1 126 ? 11.893 11.782 -11.735 1.00 96.50 126 ASP A O 1
ATOM 1009 N N . ARG A 1 127 ? 11.436 12.795 -9.793 1.00 96.31 127 ARG A N 1
ATOM 1010 C CA . ARG A 1 127 ? 12.700 13.547 -9.746 1.00 96.31 127 ARG A CA 1
ATOM 1011 C C . ARG A 1 127 ? 13.914 12.627 -9.659 1.00 96.31 127 ARG A C 1
ATOM 1013 O O . ARG A 1 127 ? 14.956 12.946 -10.237 1.00 96.31 127 ARG A O 1
ATOM 1020 N N . LYS A 1 128 ? 13.808 11.509 -8.936 1.00 94.44 128 LYS A N 1
ATOM 1021 C CA . LYS A 1 128 ? 14.887 10.522 -8.797 1.00 94.44 128 LYS A CA 1
ATOM 1022 C C . LYS A 1 128 ? 15.187 9.829 -10.129 1.00 94.44 128 LYS A C 1
ATOM 1024 O O . LYS A 1 128 ? 16.360 9.590 -10.437 1.00 94.44 128 LYS A O 1
ATOM 1029 N N . ILE A 1 129 ? 14.140 9.541 -10.898 1.00 95.38 129 ILE A N 1
ATOM 1030 C CA . ILE A 1 129 ? 14.183 8.733 -12.121 1.00 95.38 129 ILE A CA 1
ATOM 1031 C C . ILE A 1 129 ? 14.497 9.578 -13.363 1.00 95.38 129 ILE A C 1
ATOM 1033 O O . ILE A 1 129 ? 15.208 9.124 -14.266 1.00 95.38 129 ILE A O 1
ATOM 1037 N N . LYS A 1 130 ? 14.020 10.826 -13.405 1.00 93.44 130 LYS A N 1
ATOM 1038 C CA . LYS A 1 130 ? 14.109 11.710 -14.573 1.00 93.44 130 LYS A CA 1
ATOM 1039 C C . LYS A 1 130 ? 15.531 11.820 -15.135 1.0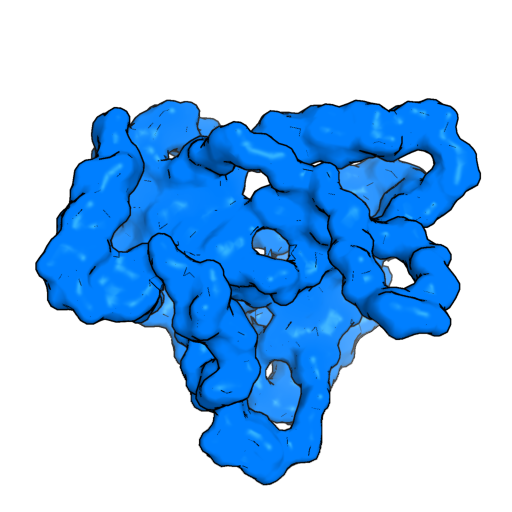0 93.44 130 LYS A C 1
ATOM 1041 O O . LYS A 1 130 ? 16.485 12.185 -14.444 1.00 93.44 130 LYS A O 1
ATOM 1046 N N . GLY A 1 131 ? 15.659 11.553 -16.437 1.00 91.50 131 GLY A N 1
ATOM 1047 C CA . GLY A 1 131 ? 16.908 11.700 -17.194 1.00 91.50 131 GLY A CA 1
ATOM 1048 C C . GLY A 1 131 ? 17.964 10.625 -16.915 1.00 91.50 131 GLY A C 1
ATOM 1049 O O . GLY A 1 131 ? 19.109 10.761 -17.353 1.00 91.50 131 GLY A O 1
ATOM 1050 N N . LYS A 1 132 ? 17.617 9.564 -16.181 1.00 93.81 132 LYS A N 1
ATOM 1051 C CA . LYS A 1 132 ? 18.501 8.423 -15.932 1.00 93.81 132 LYS A CA 1
ATOM 1052 C C . LYS A 1 132 ? 18.289 7.353 -16.999 1.00 93.81 132 LYS A C 1
ATOM 1054 O O . LYS A 1 132 ? 17.187 7.158 -17.487 1.00 93.81 132 LYS A O 1
ATOM 1059 N N . LYS A 1 133 ? 19.374 6.670 -17.369 1.00 91.31 133 LYS A N 1
ATOM 1060 C CA . LYS A 1 133 ? 19.378 5.637 -18.421 1.00 91.31 133 LYS A CA 1
ATOM 1061 C C . LYS A 1 133 ? 19.326 4.205 -17.887 1.00 91.31 133 LYS A C 1
ATOM 1063 O O . LYS A 1 133 ? 19.321 3.273 -18.680 1.00 91.31 133 LYS A O 1
ATOM 1068 N N . PHE A 1 134 ? 19.365 4.026 -16.570 1.00 92.19 134 PHE A N 1
ATOM 1069 C CA . PHE A 1 134 ? 19.249 2.709 -15.953 1.00 92.19 134 PHE A CA 1
ATOM 1070 C C . PHE A 1 134 ? 17.813 2.469 -15.487 1.00 92.19 134 PHE A C 1
ATOM 1072 O O . PHE A 1 134 ? 17.048 3.419 -15.293 1.00 92.19 134 PHE A O 1
ATOM 1079 N N . HIS A 1 135 ? 17.481 1.191 -15.322 1.00 95.06 135 HIS A N 1
ATOM 1080 C CA . HIS A 1 135 ? 16.173 0.738 -14.869 1.00 95.06 135 HIS A CA 1
ATOM 1081 C C . HIS A 1 135 ? 16.102 0.726 -13.343 1.00 95.06 135 HIS A C 1
ATOM 1083 O O . HIS A 1 135 ? 16.947 0.111 -12.688 1.00 95.06 135 HIS A O 1
ATOM 1089 N N . PHE A 1 136 ? 15.107 1.394 -12.774 1.00 97.06 136 PHE A N 1
ATOM 1090 C CA . PHE A 1 136 ? 14.876 1.433 -11.336 1.00 97.06 136 PHE A CA 1
ATOM 1091 C C . PHE A 1 136 ? 14.007 0.262 -10.898 1.00 97.06 136 PHE A C 1
ATOM 1093 O O . PHE A 1 136 ? 12.947 0.015 -11.461 1.00 97.06 136 PHE A O 1
ATOM 1100 N N . ARG A 1 137 ? 14.429 -0.426 -9.838 1.00 96.94 137 ARG A N 1
ATOM 1101 C CA . ARG A 1 137 ? 13.586 -1.377 -9.110 1.00 96.94 137 ARG A CA 1
ATOM 1102 C C . ARG A 1 137 ? 13.231 -0.751 -7.774 1.00 96.94 137 ARG A C 1
ATOM 1104 O O . ARG A 1 137 ? 14.132 -0.501 -6.970 1.00 96.94 137 ARG A O 1
ATOM 1111 N N . ILE A 1 138 ? 11.955 -0.434 -7.582 1.00 97.62 138 ILE A N 1
ATOM 1112 C CA . ILE A 1 138 ? 11.460 0.283 -6.407 1.00 97.62 138 ILE A CA 1
ATOM 1113 C C . ILE A 1 138 ? 10.501 -0.631 -5.658 1.00 97.62 138 ILE A C 1
ATOM 1115 O O . ILE A 1 138 ? 9.413 -0.942 -6.128 1.00 97.62 138 ILE A O 1
ATOM 1119 N N . GLY A 1 139 ? 10.936 -1.073 -4.487 1.00 96.56 139 GLY A N 1
ATOM 1120 C CA . GLY A 1 139 ? 10.207 -1.974 -3.623 1.00 96.56 139 GLY A CA 1
ATOM 1121 C C . GLY A 1 139 ? 9.333 -1.303 -2.598 1.00 96.56 139 GLY A C 1
ATOM 1122 O O . GLY A 1 139 ? 9.727 -0.319 -1.982 1.00 96.56 139 GLY A O 1
ATOM 1123 N N . THR A 1 140 ? 8.220 -1.950 -2.316 1.00 95.19 140 THR A N 1
ATOM 1124 C CA . THR A 1 140 ? 7.460 -1.784 -1.084 1.00 95.19 140 THR A CA 1
ATOM 1125 C C . THR A 1 140 ? 7.846 -2.872 -0.071 1.00 95.19 140 THR A C 1
ATOM 1127 O O . THR A 1 140 ? 8.746 -3.687 -0.314 1.00 95.19 140 THR A O 1
ATOM 1130 N N . GLY A 1 141 ? 7.154 -2.918 1.071 1.00 83.88 141 GLY A N 1
ATOM 1131 C CA . GLY A 1 141 ? 7.264 -4.043 2.002 1.00 83.88 141 GLY A CA 1
ATOM 1132 C C . GLY A 1 141 ? 8.279 -3.862 3.130 1.00 83.88 141 GLY A C 1
ATOM 1133 O O . GLY A 1 141 ? 8.462 -4.791 3.908 1.00 83.88 141 GLY A O 1
ATOM 1134 N N . GLU A 1 142 ? 8.966 -2.715 3.211 1.00 89.62 142 GLU A N 1
ATOM 1135 C CA . GLU A 1 142 ? 9.997 -2.488 4.236 1.00 89.62 142 GLU A CA 1
ATOM 1136 C C . GLU A 1 142 ? 9.406 -2.157 5.611 1.00 89.62 142 GLU A C 1
ATOM 1138 O O . GLU A 1 142 ? 9.886 -2.670 6.613 1.00 89.62 142 GLU A O 1
ATOM 1143 N N . TYR A 1 143 ? 8.364 -1.329 5.692 1.00 92.62 143 TYR A N 1
ATOM 1144 C CA . TYR A 1 143 ? 7.774 -0.920 6.979 1.00 92.62 143 TYR A CA 1
ATOM 1145 C C . TYR A 1 143 ? 6.292 -1.269 7.118 1.00 92.62 143 TYR A C 1
ATOM 1147 O O . TYR A 1 143 ? 5.712 -1.104 8.190 1.00 92.62 143 TYR A O 1
ATOM 1155 N N . THR A 1 144 ? 5.685 -1.780 6.051 1.00 94.25 144 THR A N 1
ATOM 1156 C CA . THR A 1 144 ? 4.281 -2.182 5.997 1.00 94.25 144 THR A CA 1
ATOM 1157 C C . THR A 1 144 ? 4.069 -3.197 4.875 1.00 94.25 144 THR A C 1
ATOM 1159 O O . THR A 1 144 ? 4.869 -3.265 3.940 1.00 94.25 144 THR A O 1
ATOM 1162 N N . ASP A 1 145 ? 3.004 -3.989 4.957 1.00 97.06 145 ASP A N 1
ATOM 1163 C CA . ASP A 1 145 ? 2.609 -4.927 3.904 1.00 97.06 145 ASP A CA 1
ATOM 1164 C C . ASP A 1 145 ? 1.781 -4.201 2.836 1.00 97.06 145 ASP A C 1
ATOM 1166 O O . ASP A 1 145 ? 0.801 -3.530 3.153 1.00 97.06 145 ASP A O 1
ATOM 1170 N N . SER A 1 146 ? 2.156 -4.358 1.565 1.00 97.50 146 SER A N 1
ATOM 1171 C CA . SER A 1 146 ? 1.585 -3.572 0.458 1.00 97.50 146 SER A CA 1
ATOM 1172 C C . SER A 1 146 ? 0.087 -3.761 0.271 1.00 97.50 146 SER A C 1
ATOM 1174 O O . SER A 1 146 ? -0.605 -2.825 -0.119 1.00 97.50 146 SER A O 1
ATOM 1176 N N . LEU A 1 147 ? -0.407 -4.977 0.510 1.00 97.62 147 LEU A N 1
ATOM 1177 C CA . LEU A 1 147 ? -1.790 -5.343 0.214 1.00 97.62 147 LEU A CA 1
ATOM 1178 C C . LEU A 1 147 ? -2.598 -5.648 1.472 1.00 97.62 147 LEU A C 1
ATOM 1180 O O . LEU A 1 147 ? -3.769 -6.008 1.364 1.00 97.62 147 LEU A O 1
ATOM 1184 N N . ALA A 1 148 ? -2.014 -5.521 2.666 1.00 96.38 148 ALA A N 1
ATOM 1185 C CA . ALA A 1 148 ? -2.757 -5.736 3.900 1.00 96.38 148 ALA A CA 1
ATOM 1186 C C . ALA A 1 148 ? -3.970 -4.810 3.978 1.00 96.38 148 ALA A C 1
ATOM 1188 O O . ALA A 1 148 ? -5.070 -5.300 4.150 1.00 96.38 148 ALA A O 1
ATOM 1189 N N . LEU A 1 149 ? -3.804 -3.508 3.744 1.00 96.94 149 LEU A N 1
ATOM 1190 C CA . LEU A 1 149 ? -4.892 -2.527 3.849 1.00 96.94 149 LEU A CA 1
ATOM 1191 C C . LEU A 1 149 ? -5.500 -2.136 2.490 1.00 96.94 149 LEU A C 1
ATOM 1193 O O . LEU A 1 149 ? -6.257 -1.169 2.406 1.00 96.94 149 LEU A O 1
ATOM 1197 N N . GLU A 1 150 ? -5.173 -2.850 1.411 1.00 97.31 150 GLU A N 1
ATOM 1198 C CA . GLU A 1 150 ? -5.611 -2.495 0.053 1.00 97.31 150 GLU A CA 1
ATOM 1199 C C . GLU A 1 150 ? -7.144 -2.429 -0.112 1.00 97.31 150 GLU A C 1
ATOM 1201 O O . GLU A 1 150 ? -7.613 -1.455 -0.708 1.00 97.31 150 GLU A O 1
ATOM 1206 N N . PRO A 1 151 ? -7.956 -3.355 0.446 1.00 96.62 151 PRO A N 1
ATOM 1207 C CA . PRO A 1 151 ? -9.411 -3.310 0.281 1.00 96.62 151 PRO A CA 1
ATOM 1208 C C . PRO A 1 151 ? -10.039 -1.990 0.742 1.00 96.62 151 PRO A C 1
ATOM 1210 O O . PRO A 1 151 ? -10.898 -1.446 0.044 1.00 96.62 151 PRO A O 1
ATOM 1213 N N . ILE A 1 152 ? -9.545 -1.436 1.854 1.00 96.62 152 ILE A N 1
ATOM 1214 C CA . ILE A 1 152 ? -10.080 -0.217 2.476 1.00 96.62 152 ILE A CA 1
ATOM 1215 C C . ILE A 1 152 ? -9.368 1.065 2.028 1.00 96.62 152 ILE A C 1
ATOM 1217 O O . ILE A 1 152 ? -9.914 2.149 2.201 1.00 96.62 152 ILE A O 1
ATOM 1221 N N . THR A 1 153 ? -8.168 0.973 1.441 1.00 97.25 153 THR A N 1
ATOM 1222 C CA . THR A 1 153 ? -7.370 2.163 1.077 1.00 97.25 153 THR A CA 1
ATOM 1223 C C . THR A 1 153 ? -7.208 2.382 -0.414 1.00 97.25 153 THR A C 1
ATOM 1225 O O . THR A 1 153 ? -7.170 3.531 -0.849 1.00 97.25 153 THR A O 1
ATOM 1228 N N . GLY A 1 154 ? -7.114 1.325 -1.220 1.00 97.69 154 GLY A N 1
ATOM 1229 C CA . GLY A 1 154 ? -6.790 1.431 -2.643 1.00 97.69 154 GLY A CA 1
ATOM 1230 C C . GLY A 1 154 ? -5.384 1.957 -2.940 1.00 97.69 154 GLY A C 1
ATOM 1231 O O . GLY A 1 154 ? -5.113 2.339 -4.078 1.00 97.69 154 GLY A O 1
ATOM 1232 N N . LEU A 1 155 ? -4.507 2.052 -1.935 1.00 97.88 155 LEU A N 1
ATOM 1233 C CA . LEU A 1 155 ? -3.202 2.690 -2.075 1.00 97.88 155 LEU A CA 1
ATOM 1234 C C . LEU A 1 155 ? -2.321 1.973 -3.101 1.00 97.88 155 LEU A C 1
ATOM 1236 O O . LEU A 1 155 ? -1.674 2.631 -3.914 1.00 97.88 155 LEU A O 1
ATOM 1240 N N . SER A 1 156 ? -2.321 0.639 -3.110 1.00 98.00 156 SER A N 1
ATOM 1241 C CA . SER A 1 156 ? -1.526 -0.116 -4.075 1.00 98.00 156 SER A CA 1
ATOM 1242 C C . SER A 1 156 ? -2.014 0.105 -5.500 1.00 98.00 156 SER A C 1
ATOM 1244 O O . SER A 1 156 ? -1.180 0.221 -6.392 1.00 98.00 156 SER A O 1
ATOM 1246 N N . ARG A 1 157 ? -3.325 0.268 -5.732 1.00 98.38 157 ARG A N 1
ATOM 1247 C CA . ARG A 1 157 ? -3.831 0.650 -7.059 1.00 98.38 157 ARG A CA 1
ATOM 1248 C C . ARG A 1 157 ? -3.285 2.007 -7.500 1.00 98.38 157 ARG A C 1
ATOM 1250 O O . ARG A 1 157 ? -2.799 2.119 -8.621 1.00 98.38 157 ARG A O 1
ATOM 1257 N N . ILE A 1 158 ? -3.312 3.007 -6.615 1.00 98.31 158 ILE A N 1
ATOM 1258 C CA . ILE A 1 158 ? -2.789 4.352 -6.910 1.00 98.31 158 ILE A CA 1
ATOM 1259 C C . ILE A 1 158 ? -1.293 4.276 -7.263 1.00 98.31 158 ILE A C 1
ATOM 1261 O O . ILE A 1 158 ? -0.856 4.888 -8.236 1.00 98.31 158 ILE A O 1
ATOM 1265 N N . LEU A 1 159 ? -0.510 3.489 -6.515 1.00 98.25 159 LEU A N 1
ATOM 1266 C CA . LEU A 1 159 ? 0.909 3.262 -6.810 1.00 98.25 159 LEU A CA 1
ATOM 1267 C C . LEU A 1 159 ? 1.110 2.591 -8.178 1.00 98.25 159 LEU A C 1
ATOM 1269 O O . LEU A 1 159 ? 1.922 3.060 -8.973 1.00 98.25 159 LEU A O 1
ATOM 1273 N N . VAL A 1 160 ? 0.375 1.512 -8.463 1.00 98.50 160 VAL A N 1
ATOM 1274 C CA . VAL A 1 160 ? 0.464 0.770 -9.732 1.00 98.50 160 VAL A CA 1
ATOM 1275 C C . VAL A 1 160 ? 0.166 1.676 -10.922 1.00 98.50 160 VAL A C 1
ATOM 1277 O O . VAL A 1 160 ? 0.929 1.693 -11.887 1.00 98.50 160 VAL A O 1
ATOM 1280 N N . GLU A 1 161 ? -0.907 2.461 -10.84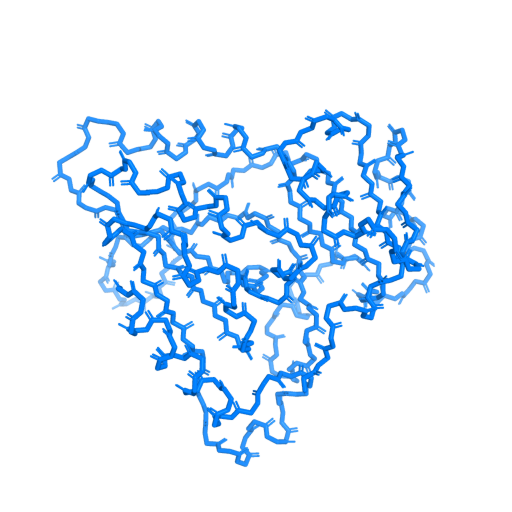3 1.00 98.31 161 GLU A N 1
ATOM 1281 C CA . GLU A 1 161 ? -1.337 3.332 -11.937 1.00 98.31 161 GLU A CA 1
ATOM 1282 C C . GLU A 1 161 ? -0.393 4.522 -12.164 1.00 98.31 161 GLU A C 1
ATOM 1284 O O . GLU A 1 161 ? -0.268 4.958 -13.311 1.00 98.31 161 GLU A O 1
ATOM 1289 N N . HIS A 1 162 ? 0.296 5.011 -11.122 1.00 97.88 162 HIS A N 1
ATOM 1290 C CA . HIS A 1 162 ? 1.362 6.017 -11.257 1.00 97.88 162 HIS A CA 1
ATOM 1291 C C . HIS A 1 162 ? 2.597 5.436 -11.952 1.00 97.88 162 HIS A C 1
ATOM 1293 O O . HIS A 1 162 ? 3.131 6.021 -12.892 1.00 97.88 162 HIS A O 1
ATOM 1299 N N . PHE A 1 163 ? 3.047 4.253 -11.525 1.00 98.12 163 PHE A N 1
ATOM 1300 C CA . PHE A 1 163 ? 4.243 3.614 -12.083 1.00 98.12 163 PHE A CA 1
ATOM 1301 C C . PHE A 1 163 ? 4.063 3.118 -13.522 1.00 98.12 163 PHE A C 1
ATOM 1303 O O . PHE A 1 163 ? 5.052 2.965 -14.235 1.00 98.12 163 PHE A O 1
ATOM 1310 N N . ALA A 1 164 ? 2.825 2.910 -13.969 1.00 98.06 164 ALA A N 1
ATOM 1311 C CA . ALA A 1 164 ? 2.511 2.495 -15.334 1.00 98.06 164 ALA A CA 1
ATOM 1312 C C . ALA A 1 164 ? 2.968 3.480 -16.422 1.00 98.06 164 ALA A C 1
ATOM 1314 O O . ALA A 1 164 ? 3.126 3.068 -17.573 1.00 98.06 164 ALA A O 1
ATOM 1315 N N . ASP A 1 165 ? 3.186 4.749 -16.061 1.00 95.75 165 ASP A N 1
ATOM 1316 C CA . ASP A 1 165 ? 3.668 5.805 -16.960 1.00 95.75 165 ASP A CA 1
ATOM 1317 C C . ASP A 1 165 ? 5.187 6.054 -16.847 1.00 95.75 165 ASP A C 1
ATOM 1319 O O . ASP A 1 165 ? 5.711 6.999 -17.442 1.00 95.75 165 ASP A O 1
ATOM 1323 N N . ILE A 1 166 ? 5.917 5.232 -16.079 1.00 95.88 166 ILE A N 1
ATOM 1324 C CA . ILE A 1 166 ? 7.357 5.395 -15.842 1.00 95.88 166 ILE A CA 1
ATOM 1325 C C . ILE A 1 166 ? 8.159 4.317 -16.585 1.00 95.88 166 ILE A C 1
ATOM 1327 O O . ILE A 1 166 ? 8.467 3.253 -16.045 1.00 95.88 166 ILE A O 1
ATOM 1331 N N . ASP A 1 167 ? 8.593 4.646 -17.804 1.00 94.00 167 ASP A N 1
ATOM 1332 C CA . ASP A 1 167 ? 9.268 3.720 -18.731 1.00 94.00 167 ASP A CA 1
ATOM 1333 C C . ASP A 1 167 ? 10.464 2.958 -18.131 1.00 94.00 167 ASP A C 1
ATOM 1335 O O . ASP A 1 167 ? 10.685 1.786 -18.431 1.00 94.00 167 ASP A O 1
ATOM 1339 N N . ASN A 1 168 ? 11.278 3.620 -17.304 1.00 96.12 168 ASN A N 1
ATOM 1340 C CA . ASN A 1 168 ? 12.509 3.053 -16.751 1.00 96.12 168 ASN A CA 1
ATOM 1341 C C . ASN A 1 168 ? 12.396 2.696 -15.264 1.00 96.12 168 ASN A C 1
ATOM 1343 O O . ASN A 1 168 ? 13.397 2.768 -14.543 1.00 96.12 168 ASN A O 1
ATOM 1347 N N . ALA A 1 169 ? 11.203 2.320 -14.800 1.00 97.44 169 ALA A N 1
ATOM 1348 C CA . ALA A 1 169 ? 11.000 1.806 -13.454 1.00 97.44 169 ALA A CA 1
ATOM 1349 C C . ALA A 1 169 ? 10.081 0.581 -13.405 1.00 97.44 169 ALA A C 1
ATOM 1351 O O . ALA A 1 169 ? 9.217 0.372 -14.254 1.00 97.44 169 ALA A O 1
ATOM 1352 N N . THR A 1 170 ? 10.285 -0.225 -12.366 1.00 97.81 170 THR A N 1
ATOM 1353 C CA . THR A 1 170 ? 9.382 -1.289 -11.937 1.00 97.81 170 THR A CA 1
ATOM 1354 C C . THR A 1 170 ? 9.050 -1.089 -10.466 1.00 97.81 170 THR A C 1
ATOM 1356 O O . THR A 1 170 ? 9.960 -1.004 -9.632 1.00 97.81 170 THR A O 1
ATOM 1359 N N . LEU A 1 171 ? 7.756 -1.043 -10.162 1.00 98.50 171 LEU A N 1
ATOM 1360 C CA . LEU A 1 171 ? 7.221 -1.133 -8.809 1.00 98.50 171 LEU A CA 1
ATOM 1361 C C . LEU A 1 171 ? 7.185 -2.600 -8.375 1.00 98.50 171 LEU A C 1
ATOM 1363 O O . LEU A 1 171 ? 6.648 -3.439 -9.091 1.00 98.50 171 LEU A O 1
ATOM 1367 N N . GLU A 1 172 ? 7.719 -2.921 -7.202 1.00 98.25 172 GLU A N 1
ATOM 1368 C CA . GLU A 1 172 ? 7.612 -4.260 -6.620 1.00 98.25 172 GLU A CA 1
ATOM 1369 C C . GLU A 1 172 ? 6.713 -4.228 -5.387 1.00 98.25 172 GLU A C 1
ATOM 1371 O O . GLU A 1 172 ? 7.127 -3.722 -4.343 1.00 98.25 172 GLU A O 1
ATOM 1376 N N . LEU A 1 173 ? 5.508 -4.792 -5.506 1.00 98.31 173 LEU A N 1
ATOM 1377 C CA . LEU A 1 173 ? 4.554 -4.952 -4.410 1.00 98.31 173 LEU A CA 1
ATOM 1378 C C . LEU A 1 173 ? 4.804 -6.270 -3.674 1.00 98.31 173 LEU A C 1
ATOM 1380 O O . LEU A 1 173 ? 4.695 -7.342 -4.266 1.00 98.31 173 LEU A O 1
ATOM 1384 N N . LYS A 1 174 ? 5.117 -6.204 -2.377 1.00 97.31 174 LYS A N 1
ATOM 1385 C CA . LYS A 1 174 ? 5.379 -7.382 -1.529 1.00 97.31 174 LYS A CA 1
ATOM 1386 C C . LYS A 1 174 ? 4.288 -7.585 -0.487 1.00 97.31 174 LYS A C 1
ATOM 1388 O O . LYS A 1 174 ? 3.927 -6.625 0.201 1.00 97.31 174 LYS A O 1
ATOM 1393 N N . THR A 1 175 ? 3.790 -8.813 -0.347 1.00 98.19 175 THR A N 1
ATOM 1394 C CA . THR A 1 175 ? 2.693 -9.104 0.587 1.00 98.19 175 THR A CA 1
ATOM 1395 C C . THR A 1 175 ? 2.697 -10.528 1.169 1.00 98.19 175 THR A C 1
ATOM 1397 O O . THR A 1 175 ? 3.339 -11.443 0.643 1.00 98.19 175 THR A O 1
ATOM 1400 N N . LYS A 1 176 ? 1.969 -10.707 2.274 1.00 98.12 176 LYS A N 1
ATOM 1401 C CA . LYS A 1 176 ? 1.478 -11.975 2.843 1.00 98.12 176 LYS A CA 1
ATOM 1402 C C . LYS A 1 176 ? -0.053 -12.116 2.757 1.00 98.12 176 LYS A C 1
ATOM 1404 O O . LYS A 1 176 ? -0.615 -13.005 3.393 1.00 98.12 176 LYS A O 1
ATOM 1409 N N . SER A 1 177 ? -0.726 -11.246 2.005 1.00 97.81 177 SER A N 1
ATOM 1410 C CA . SER A 1 177 ? -2.181 -11.244 1.826 1.00 97.81 177 SER A CA 1
ATOM 1411 C C . SER A 1 177 ? -2.629 -11.949 0.545 1.00 97.81 177 SER A C 1
ATOM 1413 O O . SER A 1 177 ? -1.830 -12.242 -0.351 1.00 97.81 177 SER A O 1
ATOM 1415 N N . CYS A 1 178 ? -3.942 -12.151 0.441 1.00 98.06 178 CYS A N 1
ATOM 1416 C CA . CYS A 1 178 ? -4.641 -12.503 -0.794 1.00 98.06 178 CYS A CA 1
ATOM 1417 C C . CYS A 1 178 ? -5.511 -11.351 -1.353 1.00 98.06 178 CYS A C 1
ATOM 1419 O O . CYS A 1 178 ? -6.281 -11.560 -2.290 1.00 98.06 178 CYS A O 1
ATOM 1421 N N . ASN A 1 179 ? -5.371 -10.127 -0.823 1.00 97.94 179 ASN A N 1
ATOM 1422 C CA . ASN A 1 179 ? -6.188 -8.951 -1.158 1.00 97.94 179 ASN A CA 1
ATOM 1423 C C . ASN A 1 179 ? -5.784 -8.316 -2.503 1.00 97.94 179 ASN A C 1
ATOM 1425 O O . ASN A 1 179 ? -5.249 -7.208 -2.549 1.00 97.94 179 ASN A O 1
ATOM 1429 N N . VAL A 1 180 ? -6.010 -9.029 -3.605 1.00 98.31 180 VAL A N 1
ATOM 1430 C CA . VAL A 1 180 ? -5.576 -8.610 -4.952 1.00 98.31 180 VAL A CA 1
ATOM 1431 C C . VAL A 1 180 ? -6.691 -8.060 -5.832 1.00 98.31 180 VAL A C 1
ATOM 1433 O O . VAL A 1 180 ? -6.411 -7.535 -6.906 1.00 98.31 180 VAL A O 1
ATOM 1436 N N . ASP A 1 181 ? -7.950 -8.194 -5.419 1.00 97.81 181 ASP A N 1
ATOM 1437 C CA . ASP A 1 181 ? -9.085 -8.039 -6.335 1.00 97.81 181 ASP A CA 1
ATOM 1438 C C . ASP A 1 181 ? -9.193 -6.622 -6.937 1.00 97.81 181 ASP A C 1
ATOM 1440 O O . ASP A 1 181 ? -9.551 -6.485 -8.103 1.00 97.81 181 ASP A O 1
ATOM 1444 N N . SER A 1 182 ? -8.802 -5.572 -6.203 1.00 96.06 182 SER A N 1
ATOM 1445 C CA . SER A 1 182 ? -8.785 -4.181 -6.699 1.00 96.06 182 SER A CA 1
ATOM 1446 C C . SER A 1 182 ? -7.699 -3.881 -7.738 1.00 96.06 182 SER A C 1
ATOM 1448 O O . SER A 1 182 ? -7.709 -2.791 -8.322 1.00 96.06 182 SER A O 1
ATOM 1450 N N . LEU A 1 183 ? -6.753 -4.805 -7.925 1.00 98.00 183 LEU A N 1
ATOM 1451 C CA . LEU A 1 183 ? -5.616 -4.672 -8.834 1.00 98.00 183 LEU A CA 1
ATOM 1452 C C . LEU A 1 183 ? -5.816 -5.438 -10.144 1.00 98.00 183 LEU A C 1
ATOM 1454 O O . LEU A 1 183 ? -5.063 -5.212 -11.086 1.00 98.00 183 LEU A O 1
ATOM 1458 N N . LEU A 1 184 ? -6.818 -6.320 -10.227 1.00 98.19 184 LEU A N 1
ATOM 1459 C CA . LEU A 1 184 ? -7.032 -7.184 -11.396 1.00 98.19 184 LEU A CA 1
ATOM 1460 C C . LEU A 1 184 ? -7.406 -6.405 -12.666 1.00 98.19 184 LEU A C 1
ATOM 1462 O O . LEU A 1 184 ? -7.232 -6.914 -13.768 1.00 98.19 184 LEU A O 1
ATOM 1466 N N . ASP A 1 185 ? -7.922 -5.187 -12.514 1.00 97.75 185 ASP A N 1
ATOM 1467 C CA . ASP A 1 185 ? -8.251 -4.255 -13.595 1.00 97.75 185 ASP A CA 1
ATOM 1468 C C . ASP A 1 185 ? -7.377 -2.985 -13.574 1.00 97.75 185 ASP A C 1
ATOM 1470 O O . ASP A 1 185 ? -7.642 -2.041 -14.322 1.00 97.75 185 ASP A O 1
ATOM 1474 N N . ALA A 1 186 ? -6.356 -2.925 -12.713 1.00 97.69 186 ALA A N 1
ATOM 1475 C CA . ALA A 1 186 ? -5.488 -1.759 -12.617 1.00 97.69 186 ALA A CA 1
ATOM 1476 C C . ALA A 1 186 ? -4.636 -1.608 -13.883 1.00 97.69 186 ALA A C 1
ATOM 1478 O O . ALA A 1 186 ? -4.128 -2.576 -14.449 1.00 97.69 186 ALA A O 1
ATOM 1479 N N . ARG A 1 187 ? -4.413 -0.368 -14.319 1.00 97.88 187 ARG A N 1
ATOM 1480 C CA . ARG A 1 187 ? -3.528 -0.087 -15.454 1.00 97.88 187 ARG A CA 1
ATOM 1481 C C . ARG A 1 187 ? -2.072 -0.198 -14.998 1.00 97.88 187 ARG A C 1
ATOM 1483 O O . ARG A 1 187 ? -1.504 0.800 -14.585 1.00 97.88 187 ARG A O 1
ATOM 1490 N N . HIS A 1 188 ? -1.478 -1.391 -15.076 1.00 97.69 188 HIS A N 1
ATOM 1491 C CA . HIS A 1 188 ? -0.089 -1.653 -14.651 1.00 97.69 188 HIS A CA 1
ATOM 1492 C C . HIS A 1 188 ? 0.954 -1.499 -15.774 1.00 97.69 188 HIS A C 1
ATOM 1494 O O . HIS A 1 188 ? 2.128 -1.269 -15.488 1.00 97.69 188 HIS A O 1
ATOM 1500 N N . ASN A 1 189 ? 0.551 -1.647 -17.044 1.00 97.56 189 ASN A N 1
ATOM 1501 C CA . ASN A 1 189 ? 1.396 -1.482 -18.240 1.00 97.56 189 ASN A CA 1
ATOM 1502 C C . ASN A 1 189 ? 2.734 -2.267 -18.202 1.00 97.56 189 ASN A C 1
ATOM 1504 O O . ASN A 1 189 ? 3.739 -1.843 -18.758 1.00 97.56 189 ASN A O 1
ATOM 1508 N N . GLY A 1 190 ? 2.772 -3.409 -17.508 1.00 97.00 190 GLY A N 1
ATOM 1509 C CA . GLY A 1 190 ? 3.993 -4.214 -17.338 1.00 97.00 190 GLY A CA 1
ATOM 1510 C C . GLY A 1 190 ? 5.063 -3.607 -16.412 1.00 97.00 190 GLY A C 1
ATOM 1511 O O . GLY A 1 190 ? 6.150 -4.169 -16.292 1.00 97.00 190 GLY A O 1
ATOM 1512 N N . HIS A 1 191 ? 4.768 -2.500 -15.722 1.00 98.06 191 HIS A N 1
ATOM 1513 C CA . HIS A 1 191 ? 5.694 -1.798 -14.820 1.00 98.06 191 HIS A CA 1
ATOM 1514 C C . HIS A 1 191 ? 5.541 -2.194 -13.343 1.00 98.06 191 HIS A C 1
ATOM 1516 O O . HIS A 1 191 ? 6.101 -1.543 -12.461 1.00 98.06 191 HIS A O 1
ATOM 1522 N N . THR A 1 192 ? 4.808 -3.269 -13.048 1.00 98.44 192 THR A N 1
ATOM 1523 C CA . THR A 1 192 ? 4.602 -3.772 -11.684 1.00 98.44 192 THR A CA 1
ATOM 1524 C C . THR A 1 192 ? 4.959 -5.249 -11.595 1.00 98.44 192 THR A C 1
ATOM 1526 O O . THR A 1 192 ? 4.561 -6.042 -12.441 1.00 98.44 192 THR A O 1
ATOM 1529 N N . VAL A 1 193 ? 5.679 -5.625 -10.541 1.00 98.06 193 VAL A N 1
ATOM 1530 C CA . VAL A 1 193 ? 5.903 -7.011 -10.127 1.00 98.06 193 VAL A CA 1
ATOM 1531 C C . VAL A 1 193 ? 5.231 -7.214 -8.779 1.00 98.06 193 VAL A C 1
ATOM 1533 O O . VAL A 1 193 ? 5.494 -6.484 -7.826 1.00 98.06 193 VAL A O 1
ATOM 1536 N N . MET A 1 194 ? 4.382 -8.231 -8.683 1.00 98.00 194 MET A N 1
ATOM 1537 C CA . MET A 1 194 ? 3.791 -8.651 -7.416 1.00 98.00 194 MET A CA 1
ATOM 1538 C C . MET A 1 194 ? 4.548 -9.857 -6.868 1.00 98.00 194 MET A C 1
ATOM 1540 O O . MET A 1 194 ? 4.862 -10.794 -7.602 1.00 98.00 194 MET A O 1
ATOM 1544 N N . ALA A 1 195 ? 4.858 -9.827 -5.577 1.00 97.56 195 ALA A N 1
ATOM 1545 C CA . ALA A 1 195 ? 5.625 -10.859 -4.904 1.00 97.56 195 ALA A CA 1
ATOM 1546 C C . ALA A 1 195 ? 4.978 -11.246 -3.571 1.00 97.56 195 ALA A C 1
ATOM 1548 O O . ALA A 1 195 ? 4.576 -10.398 -2.771 1.00 97.56 195 ALA A O 1
ATOM 1549 N N . TRP A 1 196 ? 4.955 -12.550 -3.308 1.00 98.12 196 TRP A N 1
ATOM 1550 C CA . TRP A 1 196 ? 4.444 -13.119 -2.068 1.00 98.12 196 TRP A CA 1
ATOM 1551 C C . TRP A 1 196 ? 5.584 -13.639 -1.209 1.00 98.12 196 TRP A C 1
ATOM 1553 O O . TRP A 1 196 ? 6.504 -14.292 -1.705 1.00 98.12 196 TRP A O 1
ATOM 1563 N N . SER A 1 197 ? 5.507 -13.385 0.098 1.00 97.50 197 SER A N 1
ATOM 1564 C CA . SER A 1 197 ? 6.324 -14.155 1.039 1.00 97.50 197 SER A CA 1
ATOM 1565 C C . SER A 1 197 ? 5.798 -15.587 1.074 1.00 97.50 197 SER A C 1
ATOM 1567 O O . SER A 1 197 ? 4.593 -15.802 1.209 1.00 97.50 197 SER A O 1
ATOM 1569 N N . VAL A 1 198 ? 6.696 -16.561 1.001 1.00 97.62 198 VAL A N 1
ATOM 1570 C CA . VAL A 1 198 ? 6.362 -17.987 1.054 1.00 97.62 198 VAL A CA 1
ATOM 1571 C C . VAL A 1 198 ? 7.150 -18.664 2.167 1.00 97.62 198 VAL A C 1
ATOM 1573 O O . VAL A 1 198 ? 8.281 -18.280 2.459 1.00 97.62 198 VAL A O 1
ATOM 1576 N N . ASN A 1 199 ? 6.540 -19.676 2.769 1.00 98.06 199 ASN A N 1
ATOM 1577 C CA . ASN A 1 199 ? 7.129 -20.549 3.778 1.00 98.06 199 ASN A CA 1
ATOM 1578 C C . ASN A 1 199 ? 6.436 -21.919 3.682 1.00 98.06 199 ASN A C 1
ATOM 1580 O O . ASN A 1 199 ? 5.353 -21.998 3.091 1.00 98.06 199 ASN A O 1
ATOM 1584 N N . PRO A 1 200 ? 7.003 -23.005 4.240 1.00 98.12 200 PRO A N 1
ATOM 1585 C CA . PRO A 1 200 ? 6.261 -24.246 4.407 1.00 98.12 200 PRO A CA 1
ATOM 1586 C C . PRO A 1 200 ? 4.967 -23.994 5.198 1.00 98.12 200 PRO A C 1
ATOM 1588 O O . PRO A 1 200 ? 5.007 -23.209 6.149 1.00 98.12 200 PRO A O 1
ATOM 1591 N N . PRO A 1 201 ? 3.852 -24.676 4.872 1.00 97.81 201 PRO A N 1
ATOM 1592 C CA . PRO A 1 201 ? 2.576 -24.482 5.565 1.00 97.81 201 PRO A CA 1
ATOM 1593 C C . PRO A 1 201 ? 2.689 -24.573 7.089 1.00 97.81 201 PRO A C 1
ATOM 1595 O O . PRO A 1 201 ? 2.191 -23.701 7.782 1.00 97.81 201 PRO A O 1
ATOM 1598 N N . SER A 1 202 ? 3.472 -25.526 7.608 1.00 97.88 202 SER A N 1
ATOM 1599 C CA . SER A 1 202 ? 3.692 -25.670 9.053 1.00 97.88 202 SER A CA 1
ATOM 1600 C C . SER A 1 202 ? 4.299 -24.430 9.715 1.00 97.88 202 SER A C 1
ATOM 1602 O O . SER A 1 202 ? 3.985 -24.143 10.858 1.00 97.88 202 SER A O 1
ATOM 1604 N N . VAL A 1 203 ? 5.172 -23.696 9.014 1.00 98.06 203 VAL A N 1
ATOM 1605 C CA . VAL A 1 203 ? 5.761 -22.453 9.537 1.00 98.06 203 VAL A CA 1
ATOM 1606 C C . VAL A 1 203 ? 4.740 -21.320 9.478 1.00 98.06 203 VAL A C 1
ATOM 1608 O O . VAL A 1 203 ? 4.676 -20.510 10.394 1.00 98.06 203 VAL A O 1
ATOM 1611 N N . ILE A 1 204 ? 3.924 -21.264 8.423 1.00 98.06 204 ILE A N 1
ATOM 1612 C CA . ILE A 1 204 ? 2.857 -20.261 8.316 1.00 98.06 204 ILE A CA 1
ATOM 1613 C C . ILE A 1 204 ? 1.855 -20.445 9.459 1.00 98.06 204 ILE A C 1
ATOM 1615 O O . ILE A 1 204 ? 1.551 -19.481 10.156 1.00 98.06 204 ILE A O 1
ATOM 1619 N N . ASP A 1 205 ? 1.418 -21.683 9.686 1.00 96.50 205 ASP A N 1
ATOM 1620 C CA . ASP A 1 205 ? 0.436 -22.027 10.714 1.00 96.50 205 ASP A CA 1
ATOM 1621 C C . ASP A 1 205 ? 0.960 -21.796 12.141 1.00 96.50 205 ASP A C 1
ATOM 1623 O O . ASP A 1 205 ? 0.174 -21.515 13.041 1.00 96.50 205 ASP A O 1
ATOM 1627 N N . GLU A 1 206 ? 2.272 -21.937 12.368 1.00 97.69 206 GLU A N 1
ATOM 1628 C CA . GLU A 1 206 ? 2.874 -21.797 13.700 1.00 97.69 206 GLU A CA 1
ATOM 1629 C C . GLU A 1 206 ? 3.257 -20.350 14.041 1.00 97.69 206 GLU A C 1
ATOM 1631 O O . GLU A 1 206 ? 3.149 -19.957 15.202 1.00 97.69 206 GLU A O 1
ATOM 1636 N N . VAL A 1 207 ? 3.750 -19.570 13.067 1.00 97.69 207 VAL A N 1
ATOM 1637 C CA . VAL A 1 207 ? 4.401 -18.273 13.345 1.00 97.69 207 VAL A CA 1
ATOM 1638 C C . VAL A 1 207 ? 4.013 -17.120 12.409 1.00 97.69 207 VAL A C 1
ATOM 1640 O O . VAL A 1 207 ? 4.573 -16.027 12.534 1.00 97.69 207 VAL A O 1
ATOM 1643 N N . GLU A 1 208 ? 3.080 -17.304 11.469 1.00 97.56 208 GLU A N 1
ATOM 1644 C CA . GLU A 1 208 ? 2.564 -16.238 10.588 1.00 97.56 208 GLU A CA 1
ATOM 1645 C C . GLU A 1 208 ? 1.088 -15.926 10.860 1.00 97.56 208 GLU A C 1
ATOM 1647 O O . GLU A 1 208 ? 0.283 -15.827 9.927 1.00 97.56 208 GLU A O 1
ATOM 1652 N N . ASP A 1 209 ? 0.749 -15.724 12.136 1.00 95.56 209 ASP A N 1
ATOM 1653 C CA . ASP A 1 209 ? -0.613 -15.408 12.562 1.00 95.56 209 ASP A CA 1
ATOM 1654 C C . ASP A 1 209 ? -1.228 -14.279 11.735 1.00 95.56 209 ASP A C 1
ATOM 1656 O O . ASP A 1 209 ? -0.582 -13.288 11.360 1.00 95.56 209 ASP A O 1
ATOM 1660 N N . ASP A 1 210 ? -2.521 -14.448 11.465 1.00 95.62 210 ASP A N 1
ATOM 1661 C CA . ASP A 1 210 ? -3.363 -13.485 10.772 1.00 95.62 210 ASP A CA 1
ATOM 1662 C C . ASP A 1 210 ? -2.989 -13.181 9.320 1.00 95.62 210 ASP A C 1
ATOM 1664 O O . ASP A 1 210 ? -3.653 -12.368 8.681 1.00 95.62 210 ASP A O 1
ATOM 1668 N N . THR A 1 211 ? -2.024 -13.883 8.737 1.00 97.94 211 THR A N 1
ATOM 1669 C CA . THR A 1 211 ? -1.723 -13.795 7.303 1.00 97.94 211 THR A CA 1
ATOM 1670 C C . THR A 1 211 ? -2.646 -14.689 6.464 1.00 97.94 211 THR A C 1
ATOM 1672 O O . THR A 1 211 ? -3.487 -15.422 6.998 1.00 97.94 211 THR A O 1
ATOM 1675 N N . ALA A 1 212 ? -2.542 -14.606 5.134 1.00 97.94 212 ALA A N 1
ATOM 1676 C CA . ALA A 1 212 ? -3.132 -15.608 4.248 1.00 97.94 212 ALA A CA 1
ATOM 1677 C C . ALA A 1 212 ? -2.322 -16.913 4.314 1.00 97.94 212 ALA A C 1
ATOM 1679 O O . ALA A 1 212 ? -1.097 -16.877 4.457 1.00 97.94 212 ALA A O 1
ATOM 1680 N N . SER A 1 213 ? -2.981 -18.055 4.153 1.00 98.06 213 SER A N 1
ATOM 1681 C CA . SER A 1 213 ? -2.338 -19.362 3.975 1.00 98.06 213 SER A CA 1
ATOM 1682 C C . SER A 1 213 ? -1.489 -19.412 2.697 1.00 98.06 213 SER A C 1
ATOM 1684 O O . SER A 1 213 ? -1.607 -18.556 1.817 1.00 98.06 213 SER A O 1
ATOM 1686 N N . LEU A 1 214 ? -0.624 -20.426 2.559 1.00 98.38 214 LEU A N 1
ATOM 1687 C CA . LEU A 1 214 ? 0.170 -20.595 1.334 1.00 98.38 214 LEU A CA 1
ATOM 1688 C C . LEU A 1 214 ? -0.720 -20.724 0.090 1.00 98.38 214 LEU A C 1
ATOM 1690 O O . LEU A 1 214 ? -0.439 -20.082 -0.920 1.00 98.38 214 LEU A O 1
ATOM 1694 N N . ASP A 1 215 ? -1.791 -21.513 0.176 1.00 98.44 215 ASP A N 1
ATOM 1695 C CA . ASP A 1 215 ? -2.698 -21.754 -0.948 1.00 98.44 215 ASP A CA 1
ATOM 1696 C C . ASP A 1 215 ? -3.411 -20.462 -1.368 1.00 98.44 215 ASP A C 1
ATOM 1698 O O . ASP A 1 215 ? -3.383 -20.111 -2.544 1.00 98.44 215 ASP A O 1
ATOM 1702 N N . GLU A 1 216 ? -3.927 -19.675 -0.418 1.00 98.44 216 GLU A N 1
ATOM 1703 C CA . GLU A 1 216 ? -4.544 -18.371 -0.708 1.00 98.44 216 GLU A CA 1
ATOM 1704 C C . GLU A 1 216 ? -3.560 -17.391 -1.371 1.00 98.44 216 GLU A C 1
ATOM 1706 O O . GLU A 1 216 ? -3.931 -16.656 -2.290 1.00 98.44 216 GLU A O 1
ATOM 1711 N N . ARG A 1 217 ? -2.287 -17.382 -0.943 1.00 98.56 217 ARG A N 1
ATOM 1712 C CA . ARG A 1 217 ? -1.234 -16.563 -1.574 1.00 98.56 217 ARG A CA 1
ATOM 1713 C C . ARG A 1 217 ? -0.974 -17.007 -3.014 1.00 98.56 217 ARG A C 1
ATOM 1715 O O . ARG A 1 217 ? -0.836 -16.165 -3.899 1.00 98.56 217 ARG A O 1
ATOM 1722 N N . LEU A 1 218 ? -0.912 -18.315 -3.265 1.00 98.56 218 LEU A N 1
ATOM 1723 C CA . LEU A 1 218 ? -0.689 -18.868 -4.603 1.00 98.56 218 LEU A CA 1
ATOM 1724 C C . LEU A 1 218 ? -1.892 -18.639 -5.525 1.00 98.56 218 LEU A C 1
ATOM 1726 O O . LEU A 1 218 ? -1.712 -18.288 -6.689 1.00 98.56 218 LEU A O 1
ATOM 1730 N N . GLU A 1 219 ? -3.115 -18.770 -5.017 1.00 98.69 219 GLU A N 1
ATOM 1731 C CA . GLU A 1 219 ? -4.333 -18.446 -5.760 1.00 98.69 219 GLU A CA 1
ATOM 1732 C C . GLU A 1 219 ? -4.384 -16.963 -6.135 1.00 98.69 219 GLU A C 1
ATOM 1734 O O . GLU A 1 219 ? -4.678 -16.625 -7.286 1.00 98.69 219 GLU A O 1
ATOM 1739 N N . ALA A 1 220 ? -4.034 -16.073 -5.202 1.00 98.62 220 ALA A N 1
ATOM 1740 C CA . ALA A 1 220 ? -3.900 -14.646 -5.469 1.00 98.62 220 ALA A CA 1
ATOM 1741 C C . ALA A 1 220 ? -2.826 -14.363 -6.535 1.00 98.62 220 ALA A C 1
ATOM 1743 O O . ALA A 1 220 ? -3.079 -13.599 -7.468 1.00 98.62 220 ALA A O 1
ATOM 1744 N N . ALA A 1 221 ? -1.673 -15.039 -6.465 1.00 98.50 221 ALA A N 1
ATOM 1745 C CA . ALA A 1 221 ? -0.624 -14.946 -7.479 1.00 98.50 221 ALA A CA 1
ATOM 1746 C C . ALA A 1 221 ? -1.118 -15.386 -8.871 1.00 98.50 221 ALA A C 1
ATOM 1748 O O . ALA A 1 221 ? -0.850 -14.719 -9.870 1.00 98.50 221 ALA A O 1
ATOM 1749 N N . VAL A 1 222 ? -1.898 -16.469 -8.948 1.00 98.62 222 VAL A N 1
ATOM 1750 C CA . VAL A 1 222 ? -2.517 -16.935 -10.199 1.00 98.62 222 VAL A CA 1
ATOM 1751 C C . VAL A 1 222 ? -3.536 -15.926 -10.735 1.00 98.62 222 VAL A C 1
ATOM 1753 O O . VAL A 1 222 ? -3.596 -15.719 -11.948 1.00 98.62 222 VAL A O 1
ATOM 1756 N N . LYS A 1 223 ? -4.346 -15.296 -9.873 1.00 98.50 223 LYS A N 1
ATOM 1757 C CA . LYS A 1 223 ? -5.296 -14.252 -10.296 1.00 98.50 223 LYS A CA 1
ATOM 1758 C C . LYS A 1 223 ? -4.569 -13.080 -10.952 1.00 98.50 223 LYS A C 1
ATOM 1760 O O . LYS A 1 223 ? -4.946 -12.696 -12.055 1.00 98.50 223 LYS A O 1
ATOM 1765 N N . VAL A 1 224 ? -3.523 -12.553 -10.312 1.00 97.88 224 VAL A N 1
ATOM 1766 C CA . VAL A 1 224 ? -2.805 -11.387 -10.852 1.00 97.88 224 VAL A CA 1
ATOM 1767 C C . VAL A 1 224 ? -2.012 -11.742 -12.103 1.00 97.88 224 VAL A C 1
ATOM 1769 O O . VAL A 1 224 ? -2.022 -10.973 -13.048 1.00 97.88 224 VAL A O 1
ATOM 1772 N N . GLN A 1 225 ? -1.435 -12.947 -12.180 1.00 97.94 225 GLN A N 1
ATOM 1773 C CA . GLN A 1 225 ? -0.726 -13.402 -13.378 1.00 97.94 225 GLN A CA 1
ATOM 1774 C C . GLN A 1 225 ? -1.652 -13.433 -14.603 1.00 97.94 225 GLN A C 1
ATOM 1776 O O . GLN A 1 225 ? -1.229 -13.157 -15.722 1.00 97.94 225 GLN A O 1
ATOM 1781 N N . LYS A 1 226 ? -2.924 -13.801 -14.408 1.00 98.06 226 LYS A N 1
ATOM 1782 C CA . LYS A 1 226 ? -3.927 -13.777 -15.482 1.00 98.06 226 LYS A CA 1
ATOM 1783 C C . LYS A 1 226 ? -4.325 -12.354 -15.883 1.00 98.06 226 LYS A C 1
ATOM 1785 O O . LYS A 1 226 ? -4.835 -12.189 -16.989 1.00 98.06 226 LYS A O 1
ATOM 1790 N N . ALA A 1 227 ? -4.132 -11.374 -15.002 1.00 97.44 227 ALA A N 1
ATOM 1791 C CA . ALA A 1 227 ? -4.426 -9.968 -15.256 1.00 97.44 227 ALA A CA 1
ATOM 1792 C C . ALA A 1 227 ? -3.305 -9.253 -16.035 1.00 97.44 227 ALA A C 1
ATOM 1794 O O . ALA A 1 227 ? -3.603 -8.292 -16.740 1.00 97.44 227 ALA A O 1
ATOM 1795 N N . GLY A 1 228 ? -2.065 -9.758 -15.985 1.00 94.00 228 GLY A N 1
ATOM 1796 C CA . GLY A 1 228 ? -0.912 -9.256 -16.747 1.00 94.00 228 GLY A CA 1
ATOM 1797 C C . GLY A 1 228 ? 0.323 -9.071 -15.880 1.00 94.00 228 GLY A C 1
ATOM 1798 O O . GLY A 1 228 ? 1.220 -8.319 -16.326 1.00 94.00 228 GLY A O 1
#

Foldseek 3Di:
DDALLLQQEEEEEQVLCPFPQNVQLCVLCPPHNHHYHYDPDVVVVQVVLVVVVAQEDQNYEYEEADPDQQKDFDPDDPPDDRPRAIEGDFWADENWQFQPPVSSVVDSTHYTYGYRVVVVSLVNVCVVQPPDPAAYEYEYDPGYAQQRNCSNGVVNLVVQQSQLPPPRYAYEHEHLALRCPSVLQRNNNPRYHYYYDDDPQVSCVPGTGPGDGRVSRVVSVVSNVVSD

Sequence (228 aa):
MRSPDDVRHVYIDKSLNDGLLANSIRQRLAGGDVTIEVVDNYREVLDHYQKQGQLLEKDSLLIYPFPGRFVSSCPGSDGMVCCQYFVINFGVGCLYDCHYCYLQNFMNHPLMTLFGNLEDMFAEVDRKIKGKKFHFRIGTGEYTDSLALEPITGLSRILVEHFADIDNATLELKTKSCNVDSLLDARHNGHTVMAWSVNPPSVIDEVEDDTASLDERLEAAVKVQKAG

pLDDT: mean 94.55, std 5.35, range [64.81, 98.69]

Radius of gyration: 17.35 Å; chains: 1; bounding box: 52×45×46 Å

Secondary structure (DSSP, 8-state):
---GGG--EEEEEGGGTTSHHHHHHHHHTTTSS-EEEEES-HHHHHHHHHHHT-S-EEEEEEEE---S-SEEE----TTPPP--EEEE--EE--S-EETT-THHHH---SEEEEE--HHHHHHHHHHHHTT--SPEEEE--SSS-TTTSHHHH-HHHHHHHHHTT-TTEEEEEEES----GGGTT---TT-EEEEE----HHHHHHHEETS--HHHHHHHHHHHHHH-